Protein AF-A0A7S1Q9C1-F1 (afdb_monomer)

Mean predicted aligned error: 12.43 Å

Sequence (299 aa):
AVRAKWQAPAIVATIDQVARVSAVIEMPRFSNAAIVETYEAARRNLRNRQTLAVSRRLAFPAHVHDCSQPEQFLRETRSVFKTYCPWTWVREGRLLDSFGATERAVEHCGQQYYFSADEYVAFFMREPHALSGERGDVRPLPTVLPTVLPHNEALGVRAVDLEHAGCCPVTLYETRDNKGLKGVTEPKAVLGSPEHIVQYAGKKYALADADAVAKFLRQPWVFVDGAVLPLAHRMPFNKEDVKSQSTELYIKRMLYERTARAMLAVAEARPKFPGLSPLESALKYVALHLKAHNEENTE

Organism: Neobodo designis (NCBI:txid312471)

Radius of gyration: 30.29 Å; Cα contacts (8 Å, |Δi|>4): 378; chains: 1; bounding box: 75×52×85 Å

pLDDT: mean 81.79, std 14.36, range [31.47, 95.69]

Structure (mmCIF, N/CA/C/O backbone):
data_AF-A0A7S1Q9C1-F1
#
_entry.id   AF-A0A7S1Q9C1-F1
#
loop_
_atom_site.group_PDB
_atom_site.id
_atom_site.type_symbol
_atom_site.label_atom_id
_atom_site.label_alt_id
_atom_site.label_comp_id
_atom_site.label_asym_id
_atom_site.label_entity_id
_atom_site.label_seq_id
_atom_site.pdbx_PDB_ins_code
_atom_site.Cartn_x
_atom_site.Cartn_y
_atom_site.Cartn_z
_atom_site.occupancy
_atom_site.B_iso_or_equiv
_atom_site.auth_seq_id
_atom_site.auth_comp_id
_atom_site.auth_asym_id
_atom_site.auth_atom_id
_atom_site.pdbx_PDB_model_num
ATOM 1 N N . ALA A 1 1 ? 42.993 -23.525 38.048 1.00 35.66 1 ALA A N 1
ATOM 2 C CA . ALA A 1 1 ? 42.534 -22.661 36.939 1.00 35.66 1 ALA A CA 1
ATOM 3 C C . ALA A 1 1 ? 41.063 -22.996 36.694 1.00 35.66 1 ALA A C 1
ATOM 5 O O . ALA A 1 1 ? 40.778 -24.170 36.578 1.00 35.66 1 ALA A O 1
ATOM 6 N N . VAL A 1 2 ? 40.052 -22.131 36.729 1.00 35.72 2 VAL A N 1
ATOM 7 C CA . VAL A 1 2 ? 39.917 -20.675 36.840 1.00 35.72 2 VAL A CA 1
ATOM 8 C C . VAL A 1 2 ? 38.634 -20.457 37.662 1.00 35.72 2 VAL A C 1
ATOM 10 O O . VAL A 1 2 ? 37.557 -20.851 37.228 1.00 35.72 2 VAL A O 1
ATOM 13 N N . ARG A 1 3 ? 38.723 -19.875 38.867 1.00 31.47 3 ARG A N 1
ATOM 14 C CA . ARG A 1 3 ? 37.539 -19.347 39.568 1.00 31.47 3 ARG A CA 1
ATOM 15 C C . ARG A 1 3 ? 37.198 -18.023 38.889 1.00 31.47 3 ARG A C 1
ATOM 17 O O . ARG A 1 3 ? 37.865 -17.022 39.145 1.00 31.47 3 ARG A O 1
ATOM 24 N N . ALA A 1 4 ? 36.215 -18.035 37.993 1.00 39.84 4 ALA A N 1
ATOM 25 C CA . ALA A 1 4 ? 35.685 -16.821 37.391 1.00 39.84 4 ALA A CA 1
ATOM 26 C C . ALA A 1 4 ? 35.021 -15.986 38.497 1.00 39.84 4 ALA A C 1
ATOM 28 O O . ALA A 1 4 ? 33.942 -16.312 38.991 1.00 39.84 4 ALA A O 1
ATOM 29 N N . LYS A 1 5 ? 35.726 -14.941 38.940 1.00 40.03 5 LYS A N 1
ATOM 30 C CA . LYS A 1 5 ? 35.178 -13.879 39.783 1.00 40.03 5 LYS A CA 1
ATOM 31 C C . LYS A 1 5 ? 34.079 -13.190 38.982 1.00 40.03 5 LYS A C 1
ATOM 33 O O . LYS A 1 5 ? 34.370 -12.429 38.066 1.00 40.03 5 LYS A O 1
ATOM 38 N N . TRP A 1 6 ? 32.830 -13.458 39.337 1.00 40.41 6 TRP A N 1
ATOM 39 C CA . TRP A 1 6 ? 31.699 -12.661 38.890 1.00 40.41 6 TRP A CA 1
ATOM 40 C C . TRP A 1 6 ? 31.883 -11.236 39.423 1.00 40.41 6 TRP A C 1
ATOM 42 O O . TRP A 1 6 ? 31.756 -10.986 40.622 1.00 40.41 6 TRP A O 1
ATOM 52 N N . GLN A 1 7 ? 32.246 -10.306 38.538 1.00 45.69 7 GLN A N 1
ATOM 53 C CA . GLN A 1 7 ? 32.252 -8.870 38.809 1.00 45.69 7 GLN A CA 1
ATOM 54 C C . GLN A 1 7 ? 30.800 -8.374 38.889 1.00 45.69 7 GLN A C 1
ATOM 56 O O . GLN A 1 7 ? 30.283 -7.730 37.981 1.00 45.69 7 GLN A O 1
ATOM 61 N N . ALA A 1 8 ? 30.142 -8.672 40.009 1.00 48.94 8 ALA A N 1
ATOM 62 C CA . ALA A 1 8 ? 28.805 -8.183 40.328 1.00 48.94 8 ALA A CA 1
ATOM 63 C C . ALA A 1 8 ? 28.649 -6.640 40.295 1.00 48.94 8 ALA A C 1
ATOM 65 O O . ALA A 1 8 ? 27.587 -6.191 39.869 1.00 48.94 8 ALA A O 1
ATOM 66 N N . PRO A 1 9 ? 29.642 -5.793 40.657 1.00 48.94 9 PRO A N 1
ATOM 67 C CA . PRO A 1 9 ? 29.391 -4.349 40.686 1.00 48.94 9 PRO A CA 1
ATOM 68 C C . PRO A 1 9 ? 29.367 -3.692 39.296 1.00 48.94 9 PRO A C 1
ATOM 70 O O . PRO A 1 9 ? 28.794 -2.617 39.155 1.00 48.94 9 PRO A O 1
ATOM 73 N N . ALA A 1 10 ? 29.938 -4.324 38.262 1.00 50.84 10 ALA A N 1
ATOM 74 C CA . ALA A 1 10 ? 29.962 -3.754 36.912 1.00 50.84 10 ALA A CA 1
ATOM 75 C C . ALA A 1 10 ? 28.605 -3.896 36.203 1.00 50.84 10 ALA A C 1
ATOM 77 O O . ALA A 1 10 ? 28.125 -2.939 35.608 1.00 50.84 10 ALA A O 1
ATOM 78 N N . ILE A 1 11 ? 27.950 -5.056 36.336 1.00 49.81 11 ILE A N 1
ATOM 79 C CA . ILE A 1 11 ? 26.657 -5.337 35.690 1.00 49.81 11 ILE A CA 1
ATOM 80 C C . ILE A 1 11 ? 25.531 -4.507 36.323 1.00 49.81 11 ILE A C 1
ATOM 82 O O . ILE A 1 11 ? 24.680 -3.979 35.611 1.00 49.81 11 ILE A O 1
ATOM 86 N N . VAL A 1 12 ? 25.553 -4.323 37.649 1.00 52.25 12 VAL A N 1
ATOM 87 C CA . VAL A 1 12 ? 24.567 -3.479 38.347 1.00 52.25 12 VAL A CA 1
ATOM 88 C C . VAL A 1 12 ? 24.715 -2.009 37.936 1.00 52.25 12 VAL A C 1
ATOM 90 O O . VAL A 1 12 ? 23.710 -1.346 37.699 1.00 52.25 12 VAL A O 1
ATOM 93 N N . ALA A 1 13 ? 25.946 -1.519 37.752 1.00 52.38 13 ALA A N 1
ATOM 94 C CA . ALA A 1 13 ? 26.191 -0.152 37.289 1.00 52.38 13 ALA A CA 1
ATOM 95 C C . ALA A 1 13 ? 25.736 0.085 35.835 1.00 52.38 13 ALA A C 1
ATOM 97 O O . ALA A 1 13 ? 25.258 1.173 35.517 1.00 52.38 13 ALA A O 1
ATOM 98 N N . THR A 1 14 ? 25.835 -0.921 34.956 1.00 52.81 14 THR A N 1
ATOM 99 C CA . THR A 1 14 ? 25.347 -0.804 33.569 1.00 52.81 14 THR A CA 1
ATOM 100 C C . THR A 1 14 ? 23.818 -0.834 33.493 1.00 52.81 14 THR A C 1
ATOM 102 O O . THR A 1 14 ? 23.235 -0.102 32.699 1.00 52.81 14 THR A O 1
ATOM 105 N N . ILE A 1 15 ? 23.147 -1.619 34.346 1.00 51.38 15 ILE A N 1
ATOM 106 C CA . ILE A 1 15 ? 21.676 -1.642 34.418 1.00 51.38 15 ILE A CA 1
ATOM 107 C C . ILE A 1 15 ? 21.136 -0.299 34.931 1.00 51.38 15 ILE A C 1
ATOM 109 O O . ILE A 1 15 ? 20.169 0.219 34.374 1.00 51.38 15 ILE A O 1
ATOM 113 N N . ASP A 1 16 ? 21.793 0.314 35.919 1.00 47.19 16 ASP A N 1
ATOM 114 C CA . ASP A 1 16 ? 21.359 1.603 36.480 1.00 47.19 16 ASP A CA 1
ATOM 115 C C . ASP A 1 16 ? 21.567 2.782 35.498 1.00 47.19 16 ASP A C 1
ATOM 117 O O . ASP A 1 16 ? 20.843 3.777 35.552 1.00 47.19 16 ASP A O 1
ATOM 121 N N . GLN A 1 17 ? 22.500 2.651 34.540 1.00 51.31 17 GLN A N 1
ATOM 122 C CA . GLN A 1 17 ? 22.690 3.611 33.440 1.00 51.31 17 GLN A CA 1
ATOM 123 C C . GLN A 1 17 ? 21.642 3.493 32.323 1.00 51.31 17 GLN A C 1
ATOM 125 O O . GLN A 1 17 ? 21.344 4.493 31.674 1.00 51.31 17 GLN A O 1
ATOM 130 N N . VAL A 1 18 ? 21.071 2.306 32.096 1.00 48.09 18 VAL A N 1
ATOM 131 C CA . VAL A 1 18 ? 20.079 2.072 31.027 1.00 48.09 18 VAL A CA 1
ATOM 132 C C . VAL A 1 18 ? 18.636 2.226 31.537 1.00 48.09 18 VAL A C 1
ATOM 134 O O . VAL A 1 18 ? 17.735 2.521 30.756 1.00 48.09 18 VAL A O 1
ATOM 137 N N . ALA A 1 19 ? 18.398 2.090 32.847 1.00 43.84 19 ALA A N 1
ATOM 138 C CA . ALA A 1 19 ? 17.054 2.077 33.434 1.00 43.84 19 ALA A CA 1
ATOM 139 C C . ALA A 1 19 ? 16.563 3.420 34.009 1.00 43.84 19 ALA A C 1
ATOM 141 O O . ALA A 1 19 ? 15.450 3.488 34.532 1.00 43.84 19 ALA A O 1
ATOM 142 N N . ARG A 1 20 ? 17.333 4.511 33.905 1.00 39.97 20 ARG A N 1
ATOM 143 C CA . ARG A 1 20 ? 16.841 5.853 34.258 1.00 39.97 20 ARG A CA 1
ATOM 144 C C . ARG A 1 20 ? 16.336 6.586 33.025 1.00 39.97 20 ARG A C 1
ATOM 146 O O . ARG A 1 20 ? 16.961 7.521 32.537 1.00 39.97 20 ARG A O 1
ATOM 153 N N . VAL A 1 21 ? 15.135 6.225 32.581 1.00 40.19 21 VAL A N 1
ATOM 154 C CA . VAL A 1 21 ? 14.283 7.197 31.888 1.00 40.19 21 VAL A CA 1
ATOM 155 C C . VAL A 1 21 ? 13.768 8.147 32.965 1.00 40.19 21 VAL A C 1
ATOM 157 O O . VAL A 1 21 ? 12.685 7.971 33.517 1.00 40.19 21 VAL A O 1
ATOM 160 N N . SER A 1 22 ? 14.574 9.145 33.323 1.00 44.28 22 SER A N 1
ATOM 161 C CA . SER A 1 22 ? 14.071 10.312 34.034 1.00 44.28 22 SER A CA 1
ATOM 162 C C . SER A 1 22 ? 13.256 11.123 33.034 1.00 44.28 22 SER A C 1
ATOM 164 O O . SER A 1 22 ? 13.739 12.101 32.465 1.00 44.28 22 SER A O 1
ATOM 166 N N . ALA A 1 23 ? 12.028 10.680 32.769 1.00 38.44 23 ALA A N 1
ATOM 167 C CA . ALA A 1 23 ? 11.030 11.566 32.214 1.00 38.44 23 ALA A CA 1
ATOM 168 C C . ALA A 1 23 ? 10.809 12.638 33.279 1.00 38.44 23 ALA A C 1
ATOM 170 O O . ALA A 1 23 ? 10.179 12.395 34.310 1.00 38.44 23 ALA A O 1
ATOM 171 N N . VAL A 1 24 ? 11.401 13.812 33.068 1.00 42.88 24 VAL A N 1
ATOM 172 C CA . VAL A 1 24 ? 10.941 15.014 33.744 1.00 42.88 24 VAL A CA 1
ATOM 173 C C . VAL A 1 24 ? 9.502 15.170 33.278 1.00 42.88 24 VAL A C 1
ATOM 175 O O . VAL A 1 24 ? 9.245 15.588 32.153 1.00 42.88 24 VAL A O 1
ATOM 178 N N . ILE A 1 25 ? 8.559 14.740 34.114 1.00 44.47 25 ILE A N 1
ATOM 179 C CA . ILE A 1 25 ? 7.177 15.170 33.981 1.00 44.47 25 ILE A CA 1
ATOM 180 C C . ILE A 1 25 ? 7.253 16.655 34.305 1.00 44.47 25 ILE A C 1
ATOM 182 O O . ILE A 1 25 ? 7.233 17.044 35.473 1.00 44.47 25 ILE A O 1
ATOM 186 N N . GLU A 1 26 ? 7.455 17.482 33.280 1.00 45.50 26 GLU A N 1
ATOM 187 C CA . GLU A 1 26 ? 7.197 18.904 33.402 1.00 45.50 26 GLU A CA 1
ATOM 188 C C . GLU A 1 26 ? 5.735 19.000 33.805 1.00 45.50 26 GLU A C 1
ATOM 190 O O . GLU A 1 26 ? 4.832 18.787 32.995 1.00 45.50 26 GLU A O 1
ATOM 195 N N . MET A 1 27 ? 5.494 19.220 35.100 1.00 51.31 27 MET A N 1
ATOM 196 C CA . MET A 1 27 ? 4.154 19.531 35.547 1.00 51.31 27 MET A CA 1
ATOM 197 C C . MET A 1 27 ? 3.749 20.766 34.750 1.00 51.31 27 MET A C 1
ATOM 199 O O . MET A 1 27 ? 4.463 21.777 34.829 1.00 51.31 27 MET A O 1
ATOM 203 N N . PRO A 1 28 ? 2.671 20.697 33.947 1.00 57.25 28 PRO A N 1
ATOM 204 C CA . PRO A 1 28 ? 2.213 21.861 33.219 1.00 57.25 28 PRO A CA 1
ATOM 205 C C . PRO A 1 28 ? 2.063 22.968 34.250 1.00 57.25 28 PRO A C 1
ATOM 207 O O . PRO A 1 28 ? 1.482 22.751 35.317 1.00 57.25 28 PRO A O 1
ATOM 210 N N . ARG A 1 29 ? 2.673 24.129 33.986 1.00 58.41 29 ARG A N 1
ATOM 211 C CA . ARG A 1 29 ? 2.551 25.284 34.877 1.00 58.41 29 ARG A CA 1
ATOM 212 C C . ARG A 1 29 ? 1.062 25.457 35.145 1.00 58.41 29 ARG A C 1
ATOM 214 O O . ARG A 1 29 ? 0.313 25.675 34.193 1.00 58.41 29 ARG A O 1
ATOM 221 N N . PHE A 1 30 ? 0.647 25.287 36.401 1.00 63.03 30 PHE A N 1
ATOM 222 C CA . PHE A 1 30 ? -0.743 25.410 36.831 1.00 63.03 30 PHE A CA 1
ATOM 223 C C . PHE A 1 30 ? -1.199 26.848 36.578 1.00 63.03 30 PHE A C 1
ATOM 225 O O . PHE A 1 30 ? -1.110 27.718 37.439 1.00 63.03 30 PHE A O 1
ATOM 232 N N . SER A 1 31 ? -1.608 27.124 35.345 1.00 81.81 31 SER A N 1
ATOM 233 C CA . SER A 1 31 ? -2.240 28.369 34.961 1.00 81.81 31 SER A CA 1
ATOM 234 C C . SER A 1 31 ? -3.725 28.241 35.267 1.00 81.81 31 SER A C 1
ATOM 236 O O . SER A 1 31 ? -4.308 27.161 35.144 1.00 81.81 31 SER A O 1
ATOM 238 N N . ASN A 1 32 ? -4.366 29.350 35.629 1.00 82.06 32 ASN A N 1
ATOM 239 C CA . ASN A 1 32 ? -5.816 29.361 35.819 1.00 82.06 32 ASN A CA 1
ATOM 240 C C . ASN A 1 32 ? -6.553 28.856 34.563 1.00 82.06 32 ASN A C 1
ATOM 242 O O . ASN A 1 32 ? -7.577 28.196 34.687 1.00 82.06 32 ASN A O 1
ATOM 246 N N . ALA A 1 33 ? -5.996 29.087 33.367 1.00 83.94 33 ALA A N 1
ATOM 247 C CA . ALA A 1 33 ? -6.532 28.565 32.111 1.00 83.94 33 ALA A CA 1
ATOM 248 C C . ALA A 1 33 ? -6.504 27.026 32.046 1.00 83.94 33 ALA A C 1
ATOM 250 O O . ALA A 1 33 ? -7.523 26.420 31.729 1.00 83.94 33 ALA A O 1
ATOM 251 N N . ALA A 1 34 ? -5.392 26.386 32.427 1.00 83.06 34 ALA A N 1
ATOM 252 C CA . ALA A 1 34 ? -5.283 24.924 32.451 1.00 83.06 34 ALA A CA 1
ATOM 253 C C . ALA A 1 34 ? -6.237 24.285 33.482 1.00 83.06 34 ALA A C 1
ATOM 255 O O . ALA A 1 34 ? -6.795 23.211 33.258 1.00 83.06 34 ALA A O 1
ATOM 256 N N . ILE A 1 35 ? -6.472 24.955 34.614 1.00 84.69 35 ILE A N 1
ATOM 257 C CA . ILE A 1 35 ? -7.429 24.491 35.632 1.00 84.69 35 ILE A CA 1
ATOM 258 C C . ILE A 1 35 ? -8.870 24.568 35.105 1.00 84.69 35 ILE A C 1
ATOM 260 O O . ILE A 1 35 ? -9.653 23.639 35.299 1.00 84.69 35 ILE A O 1
ATOM 264 N N . VAL A 1 36 ? -9.226 25.649 34.409 1.00 87.00 36 VAL A N 1
ATOM 265 C CA . VAL A 1 36 ? -10.551 25.783 33.784 1.00 87.00 36 VAL A CA 1
ATOM 266 C C . VAL A 1 36 ? -10.747 24.724 32.698 1.00 87.00 36 VAL A C 1
ATOM 268 O O . VAL A 1 36 ? -11.766 24.039 32.697 1.00 87.00 36 VAL A O 1
ATOM 271 N N . GLU A 1 37 ? -9.754 24.518 31.833 1.00 87.62 37 GLU A N 1
ATOM 272 C CA . GLU A 1 37 ? -9.815 23.518 30.764 1.00 87.62 37 GLU A CA 1
ATOM 273 C C . GLU A 1 37 ? -9.980 22.092 31.311 1.00 87.62 37 GLU A C 1
ATOM 275 O O . GLU A 1 37 ? -10.836 21.334 30.848 1.00 87.62 37 GLU A O 1
ATOM 280 N N . THR A 1 38 ? -9.219 21.732 32.349 1.00 85.44 38 THR A N 1
ATOM 281 C CA . THR A 1 38 ? -9.340 20.417 33.002 1.00 85.44 38 THR A CA 1
ATOM 282 C C . THR A 1 38 ? -10.698 20.230 33.677 1.00 85.44 38 THR A C 1
ATOM 284 O O . THR A 1 38 ? -11.294 19.155 33.566 1.00 85.44 38 THR A O 1
ATOM 287 N N . TYR A 1 39 ? -11.240 21.270 34.319 1.00 88.50 39 TYR A N 1
ATOM 288 C CA . TYR A 1 39 ? -12.587 21.235 34.889 1.00 88.50 39 TYR A CA 1
ATOM 289 C C . TYR A 1 39 ? -13.662 21.044 33.809 1.00 88.50 39 TYR A C 1
ATOM 291 O O . TYR A 1 39 ? -14.564 20.215 33.961 1.00 88.50 39 TYR A O 1
ATOM 299 N N . GLU A 1 40 ? -13.566 21.767 32.693 1.00 89.44 40 GLU A N 1
ATOM 300 C CA . GLU A 1 40 ? -14.496 21.631 31.573 1.00 89.44 40 GLU A CA 1
ATOM 301 C C . GLU A 1 40 ? -14.403 20.257 30.904 1.00 89.44 40 GLU A C 1
ATOM 303 O O . GLU A 1 40 ? -15.434 19.663 30.576 1.00 89.44 40 GLU A O 1
ATOM 308 N N . ALA A 1 41 ? -13.196 19.714 30.740 1.00 85.69 41 ALA A N 1
ATOM 309 C CA . ALA A 1 41 ? -12.983 18.357 30.247 1.00 85.69 41 ALA A CA 1
ATOM 310 C C . ALA A 1 41 ? -13.614 17.311 31.183 1.00 85.69 41 ALA A C 1
ATOM 312 O O . ALA A 1 41 ? -14.360 16.444 30.726 1.00 85.69 41 ALA A O 1
ATOM 313 N N . ALA A 1 42 ? -13.414 17.431 32.500 1.00 86.94 42 ALA A N 1
ATOM 314 C CA . ALA A 1 42 ? -14.026 16.538 33.485 1.00 86.94 42 ALA A CA 1
ATOM 315 C C . ALA A 1 42 ? -15.563 16.630 33.477 1.00 86.94 42 ALA A C 1
ATOM 317 O O . ALA A 1 42 ? -16.262 15.615 33.535 1.00 86.94 42 ALA A O 1
ATOM 318 N N . ARG A 1 43 ? -16.110 17.845 33.349 1.00 89.00 43 ARG A N 1
ATOM 319 C CA . ARG A 1 43 ? -17.559 18.068 33.260 1.00 89.00 43 ARG A CA 1
ATOM 320 C C . ARG A 1 43 ? -18.152 17.478 31.979 1.00 89.00 43 ARG A C 1
ATOM 322 O O . ARG A 1 43 ? -19.235 16.892 32.038 1.00 89.00 43 ARG A O 1
ATOM 329 N N . ARG A 1 44 ? -17.462 17.610 30.839 1.00 87.19 44 ARG A N 1
ATOM 330 C CA . ARG A 1 44 ? -17.839 16.965 29.569 1.00 87.19 44 ARG A CA 1
ATOM 331 C C . ARG A 1 44 ? -17.820 15.444 29.697 1.00 87.19 44 ARG A C 1
ATOM 333 O O . ARG A 1 44 ? -18.827 14.809 29.401 1.00 87.19 44 ARG A O 1
ATOM 340 N N . ASN A 1 45 ? -16.749 14.880 30.253 1.00 87.50 45 ASN A N 1
ATOM 341 C CA . ASN A 1 45 ? -16.625 13.443 30.497 1.00 87.50 45 ASN A CA 1
ATOM 342 C C . ASN A 1 45 ? -17.779 12.890 31.343 1.00 87.50 45 ASN A C 1
ATOM 344 O O . ASN A 1 45 ? -18.393 11.888 30.978 1.00 87.50 45 ASN A O 1
ATOM 348 N N . LEU A 1 46 ? -18.126 13.564 32.445 1.00 88.19 46 LEU A N 1
ATOM 349 C CA . LEU A 1 46 ? -19.222 13.129 33.310 1.00 88.19 46 LEU A CA 1
ATOM 350 C C . LEU A 1 46 ? -20.568 13.126 32.571 1.00 88.19 46 LEU A C 1
ATOM 352 O O . LEU A 1 46 ? -21.325 12.160 32.676 1.00 88.19 46 LEU A O 1
ATOM 356 N N . ARG A 1 47 ? -20.856 14.181 31.799 1.00 88.50 47 ARG A N 1
ATOM 357 C CA . ARG A 1 47 ? -22.080 14.279 30.988 1.00 88.50 47 ARG A CA 1
ATOM 358 C C . ARG A 1 47 ? -22.141 13.203 29.908 1.00 88.50 47 ARG A C 1
ATOM 360 O O . ARG A 1 47 ? -23.184 12.567 29.752 1.00 88.50 47 ARG A O 1
ATOM 367 N N . ASN A 1 48 ? -21.038 12.957 29.205 1.00 88.00 48 ASN A N 1
ATOM 368 C CA . ASN A 1 48 ? -20.979 11.930 28.166 1.00 88.00 48 ASN A CA 1
ATOM 369 C C . ASN A 1 48 ? -21.181 10.537 28.772 1.00 88.00 48 ASN A C 1
ATOM 371 O O . ASN A 1 48 ? -21.990 9.763 28.268 1.00 88.00 48 ASN A O 1
ATOM 375 N N . ARG A 1 49 ? -20.575 10.251 29.932 1.00 87.38 49 ARG A N 1
ATOM 376 C CA . ARG A 1 49 ? -20.793 8.993 30.667 1.00 87.38 49 ARG A CA 1
ATOM 377 C C . ARG A 1 49 ? -22.240 8.806 31.115 1.00 87.38 49 ARG A C 1
ATOM 379 O O . ARG A 1 49 ? -22.763 7.699 31.012 1.00 87.38 49 ARG A O 1
ATOM 386 N N . GLN A 1 50 ? -22.890 9.861 31.609 1.00 88.56 50 GLN A N 1
ATOM 387 C CA . GLN A 1 50 ? -24.313 9.818 31.968 1.00 88.56 50 GLN A CA 1
ATOM 388 C C . GLN A 1 50 ? -25.184 9.542 30.738 1.00 88.56 50 GLN A C 1
ATOM 390 O O . GLN A 1 50 ? -26.050 8.671 30.780 1.00 88.56 50 GLN A O 1
ATOM 395 N N . THR A 1 51 ? -24.906 10.231 29.631 1.00 87.69 51 THR A N 1
ATOM 396 C CA . THR A 1 51 ? -25.621 10.060 28.359 1.00 87.69 51 THR A CA 1
ATOM 397 C C . THR A 1 51 ? -25.457 8.642 27.821 1.00 87.69 51 THR A C 1
ATOM 399 O O . THR A 1 51 ? -26.447 7.998 27.477 1.00 87.69 51 THR A O 1
ATOM 402 N N . LEU A 1 52 ? -24.234 8.110 27.828 1.00 87.75 52 LEU A N 1
ATOM 403 C CA . LEU A 1 52 ? -23.931 6.739 27.423 1.00 87.75 52 LEU A CA 1
ATOM 404 C C . LEU A 1 52 ? -24.650 5.717 28.315 1.00 87.75 52 LEU A C 1
ATOM 406 O O . LEU A 1 52 ? -25.243 4.768 27.811 1.00 87.75 52 LEU A O 1
ATOM 410 N N . ALA A 1 53 ? -24.666 5.923 29.636 1.00 87.88 53 ALA A N 1
ATOM 411 C CA . ALA A 1 53 ? -25.357 5.034 30.571 1.00 87.88 53 ALA A CA 1
ATOM 412 C C . ALA A 1 53 ? -26.879 4.997 30.349 1.00 87.88 53 ALA A C 1
ATOM 414 O O . ALA A 1 53 ? -27.481 3.926 30.432 1.00 87.88 53 ALA A O 1
ATOM 415 N N . VAL A 1 54 ? -27.502 6.143 30.056 1.00 89.50 54 VAL A N 1
ATOM 416 C CA . VAL A 1 54 ? -28.930 6.212 29.708 1.00 89.50 54 VAL A CA 1
ATOM 417 C C . VAL A 1 54 ? -29.184 5.554 28.352 1.00 89.50 54 VAL A C 1
ATOM 419 O O . VAL A 1 54 ? -30.084 4.726 28.236 1.00 89.50 54 VAL A O 1
ATOM 422 N N . SER A 1 55 ? -28.355 5.854 27.353 1.00 88.44 55 SER A N 1
ATOM 423 C CA . SER A 1 55 ? -28.504 5.327 25.991 1.00 88.44 55 SER A CA 1
ATOM 424 C C . SER A 1 55 ? -28.367 3.805 25.950 1.00 88.44 55 SER A C 1
ATOM 426 O O . SER A 1 55 ? -29.187 3.142 25.326 1.00 88.44 55 SER A O 1
ATOM 428 N N . ARG A 1 56 ? -27.438 3.231 26.729 1.00 87.81 56 ARG A N 1
ATOM 429 C CA . ARG A 1 56 ? -27.320 1.776 26.937 1.00 87.81 56 ARG A CA 1
ATOM 430 C C . ARG A 1 56 ? -28.608 1.136 27.443 1.00 87.81 56 ARG A C 1
ATOM 432 O O . ARG A 1 56 ? -28.980 0.070 26.970 1.00 87.81 56 ARG A O 1
ATOM 439 N N . ARG A 1 57 ? -29.284 1.768 28.410 1.00 87.56 57 ARG A N 1
ATOM 440 C CA . ARG A 1 57 ? -30.542 1.247 28.979 1.00 87.56 57 ARG A CA 1
ATOM 441 C C . ARG A 1 57 ? -31.693 1.298 27.982 1.00 87.56 57 ARG A C 1
ATOM 443 O O . ARG A 1 57 ? -32.570 0.448 28.038 1.00 87.56 57 ARG A O 1
ATOM 450 N N . LEU A 1 58 ? -31.688 2.301 27.110 1.00 87.81 58 LEU A N 1
ATOM 451 C CA . LEU A 1 58 ? -32.725 2.521 26.105 1.00 87.81 58 LEU A CA 1
ATOM 452 C C . LEU A 1 58 ? -32.403 1.879 24.748 1.00 87.81 58 LEU A C 1
ATOM 454 O O . LEU A 1 58 ? -33.199 2.018 23.829 1.00 87.81 58 LEU A O 1
ATOM 458 N N . ALA A 1 59 ? -31.254 1.205 24.621 1.00 85.31 59 ALA A N 1
ATOM 459 C CA . ALA A 1 59 ? -30.733 0.682 23.358 1.00 85.31 59 ALA A CA 1
ATOM 460 C C . ALA A 1 59 ? -30.610 1.748 22.247 1.00 85.31 59 ALA A C 1
ATOM 462 O O . ALA A 1 59 ? -30.743 1.442 21.069 1.00 85.31 59 ALA A O 1
ATOM 463 N N . PHE A 1 60 ? -30.328 3.005 22.609 1.00 88.25 60 PHE A N 1
ATOM 464 C CA . PHE A 1 60 ? -30.051 4.063 21.636 1.00 88.25 60 PHE A CA 1
ATOM 465 C C . PHE A 1 60 ? -28.553 4.172 21.336 1.00 88.25 60 PHE A C 1
ATOM 467 O O . PHE A 1 60 ? -27.732 3.959 22.235 1.00 88.25 60 PHE A O 1
ATOM 474 N N . PRO A 1 61 ? -28.178 4.524 20.092 1.00 90.06 61 PRO A N 1
ATOM 475 C CA . PRO A 1 61 ? -26.789 4.751 19.741 1.00 90.06 61 PRO A CA 1
ATOM 476 C C . PRO A 1 61 ? -26.278 6.017 20.437 1.00 90.06 61 PRO A C 1
ATOM 478 O O . PRO A 1 61 ? -26.959 7.045 20.468 1.00 90.06 61 PRO A O 1
ATOM 481 N N . ALA A 1 62 ? -25.078 5.949 21.007 1.00 89.75 62 ALA A N 1
ATOM 482 C CA . ALA A 1 62 ? -24.461 7.077 21.694 1.00 89.75 62 ALA A CA 1
ATOM 483 C C . ALA A 1 62 ? -22.959 7.153 21.447 1.00 89.75 62 ALA A C 1
ATOM 485 O O . ALA A 1 62 ? -22.274 6.142 21.307 1.00 89.75 62 ALA A O 1
ATOM 486 N N . HIS A 1 63 ? -22.438 8.376 21.429 1.00 88.12 63 HIS A N 1
ATOM 487 C CA . HIS A 1 63 ? -21.011 8.611 21.283 1.00 88.12 63 HIS A CA 1
ATOM 488 C C . HIS A 1 63 ? -20.217 8.070 22.476 1.00 88.12 63 HIS A C 1
ATOM 490 O O . HIS A 1 63 ? -20.631 8.192 23.629 1.00 88.12 63 HIS A O 1
ATOM 496 N N . VAL A 1 64 ? -19.040 7.521 22.176 1.00 85.06 64 VAL A N 1
ATOM 497 C CA . VAL A 1 64 ? -18.106 6.968 23.171 1.00 85.06 64 VAL A CA 1
ATOM 498 C C . VAL A 1 64 ? -16.939 7.924 23.449 1.00 85.06 64 VAL A C 1
ATOM 500 O O . VAL A 1 64 ? -16.213 7.749 24.428 1.00 85.06 64 VAL A O 1
ATOM 503 N N . HIS A 1 65 ? -16.757 8.967 22.632 1.00 79.88 65 HIS A N 1
ATOM 504 C CA . HIS A 1 65 ? -15.681 9.935 22.833 1.00 79.88 65 HIS A CA 1
ATOM 505 C C . HIS A 1 65 ? -15.801 10.654 24.182 1.00 79.88 65 HIS A C 1
ATOM 507 O O . HIS A 1 65 ? -16.890 10.852 24.735 1.00 79.88 65 HIS A O 1
ATOM 513 N N . ASP A 1 66 ? -14.646 11.010 24.737 1.00 76.62 66 ASP A N 1
ATOM 514 C CA . ASP A 1 66 ? -14.509 11.610 26.062 1.00 76.62 66 ASP A CA 1
ATOM 515 C C . ASP A 1 66 ? -15.177 10.812 27.191 1.00 76.62 66 ASP A C 1
ATOM 517 O O . ASP A 1 66 ? -15.418 11.353 28.266 1.00 76.62 66 ASP A O 1
ATOM 521 N N . CYS A 1 67 ? -15.445 9.516 27.003 1.00 78.00 67 CYS A N 1
ATOM 522 C CA . CYS A 1 67 ? -15.807 8.603 28.079 1.00 78.00 67 CYS A CA 1
ATOM 523 C C . CYS A 1 67 ? -14.551 7.839 28.495 1.00 78.00 67 CYS A C 1
ATOM 525 O O . CYS A 1 67 ? -14.019 7.023 27.750 1.00 78.00 67 CYS A O 1
ATOM 527 N N . SER A 1 68 ? -14.062 8.096 29.703 1.00 73.56 68 SER A N 1
ATOM 528 C CA . SER A 1 68 ? -12.908 7.392 30.265 1.00 73.56 68 SER A CA 1
ATOM 529 C C . SER A 1 68 ? -13.295 5.941 30.559 1.00 73.56 68 SER A C 1
ATOM 531 O O . SER A 1 68 ? -13.835 5.629 31.623 1.00 73.56 68 SER A O 1
ATOM 533 N N . GLN A 1 69 ? -13.071 5.062 29.582 1.00 75.62 69 GLN A N 1
ATOM 534 C CA . GLN A 1 69 ? -13.323 3.628 29.677 1.00 75.62 69 GLN A CA 1
ATOM 535 C C . GLN A 1 69 ? -12.002 2.854 29.729 1.00 75.62 69 GLN A C 1
ATOM 537 O O . GLN A 1 69 ? -11.054 3.220 29.033 1.00 75.62 69 GLN A O 1
ATOM 542 N N . PRO A 1 70 ? -11.920 1.782 30.535 1.00 80.38 70 PRO A N 1
ATOM 543 C CA . PRO A 1 70 ? -10.732 0.945 30.565 1.00 80.38 70 PRO A CA 1
ATOM 544 C C . PRO A 1 70 ? -10.543 0.242 29.217 1.00 80.38 70 PRO A C 1
ATOM 546 O O . PRO A 1 70 ? -11.501 -0.240 28.613 1.00 80.38 70 PRO A O 1
ATOM 549 N N . GLU A 1 71 ? -9.295 0.142 28.765 1.00 77.88 71 GLU A N 1
ATOM 550 C CA . GLU A 1 71 ? -8.963 -0.418 27.450 1.00 77.88 71 GLU A CA 1
ATOM 551 C C . GLU A 1 71 ? -9.441 -1.868 27.284 1.00 77.88 71 GLU A C 1
ATOM 553 O O . GLU A 1 71 ? -9.878 -2.261 26.206 1.00 77.88 71 GLU A O 1
ATOM 558 N N . GLN A 1 72 ? -9.429 -2.655 28.364 1.00 83.06 72 GLN A N 1
ATOM 559 C CA . GLN A 1 72 ? -9.961 -4.018 28.362 1.00 83.06 72 GLN A CA 1
ATOM 560 C C . GLN A 1 72 ? -11.445 -4.050 27.970 1.00 83.06 72 GLN A C 1
ATOM 562 O O . GLN A 1 72 ? -11.831 -4.820 27.094 1.00 83.06 72 GLN A O 1
ATOM 567 N N . PHE A 1 73 ? -12.257 -3.154 28.538 1.00 82.75 73 PHE A N 1
ATOM 568 C CA . PHE A 1 73 ? -13.674 -3.047 28.192 1.00 82.75 73 PHE A CA 1
ATOM 569 C C . PHE A 1 73 ? -13.855 -2.664 26.720 1.00 82.75 73 PHE A C 1
ATOM 571 O O . PHE A 1 73 ? -14.680 -3.253 26.029 1.00 82.75 73 PHE A O 1
ATOM 578 N N . LEU A 1 74 ? -13.044 -1.727 26.214 1.00 80.56 74 LEU A N 1
ATOM 579 C CA . LEU A 1 74 ? -13.060 -1.331 24.799 1.00 80.56 74 LEU A CA 1
ATOM 580 C C . LEU A 1 74 ? -12.670 -2.479 23.856 1.00 80.56 74 LEU A C 1
ATOM 582 O O . LEU A 1 74 ? -13.062 -2.483 22.695 1.00 80.56 74 LEU A O 1
ATOM 586 N N . ARG A 1 75 ? -11.868 -3.446 24.317 1.00 80.88 75 ARG A N 1
ATOM 587 C CA . ARG A 1 75 ? -11.489 -4.634 23.536 1.00 80.88 75 ARG A CA 1
ATOM 588 C C . ARG A 1 75 ? -12.584 -5.698 23.543 1.00 80.88 75 ARG A C 1
ATOM 590 O O . ARG A 1 75 ? -12.830 -6.300 22.503 1.00 80.88 75 ARG A O 1
ATOM 597 N N . GLU A 1 76 ? -13.228 -5.910 24.686 1.00 84.81 76 GLU A N 1
ATOM 598 C CA . GLU A 1 76 ? -14.282 -6.91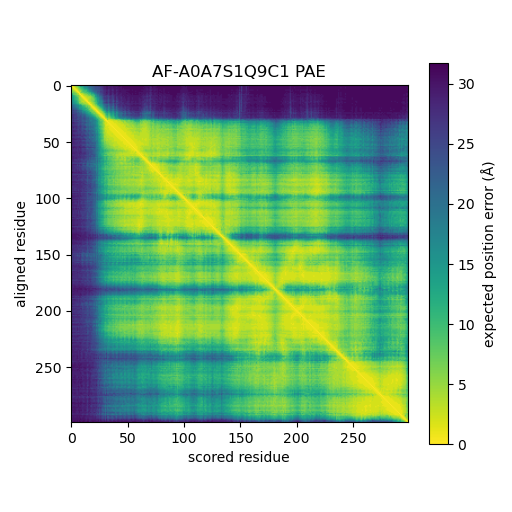8 24.870 1.00 84.81 76 GLU A CA 1
ATOM 599 C C . GLU A 1 76 ? -15.611 -6.506 24.224 1.00 84.81 76 GLU A C 1
ATOM 601 O O . GLU A 1 76 ? -16.333 -7.351 23.705 1.00 84.81 76 GLU A O 1
ATOM 606 N N . THR A 1 77 ? -15.915 -5.207 24.202 1.00 85.44 77 THR A N 1
ATOM 607 C CA . THR A 1 77 ? -17.163 -4.665 23.636 1.00 85.44 77 THR A CA 1
ATOM 608 C C . THR A 1 77 ? -17.070 -4.303 22.156 1.00 85.44 77 THR A C 1
ATOM 610 O O . THR A 1 77 ? -17.962 -3.648 21.620 1.00 85.44 77 THR A O 1
ATOM 613 N N . ARG A 1 78 ? -16.011 -4.718 21.452 1.00 86.69 78 ARG A N 1
ATOM 614 C CA . ARG A 1 78 ? -15.898 -4.462 20.010 1.00 86.69 78 ARG A CA 1
ATOM 615 C C . ARG A 1 78 ? -17.025 -5.155 19.257 1.00 86.69 78 ARG A C 1
ATOM 617 O O . ARG A 1 78 ? -17.318 -6.325 19.494 1.00 86.69 78 ARG A O 1
ATOM 624 N N . SER A 1 79 ? -17.619 -4.436 18.311 1.00 87.00 79 SER A N 1
ATOM 625 C CA . SER A 1 79 ? -18.575 -5.017 17.370 1.00 87.00 79 SER A CA 1
ATOM 626 C C . SER A 1 79 ? -17.932 -6.105 16.500 1.00 87.00 79 SER A C 1
ATOM 628 O O . SER A 1 79 ? -16.711 -6.299 16.479 1.00 87.00 79 SER A O 1
ATOM 630 N N . VAL A 1 80 ? -18.764 -6.770 15.694 1.00 87.19 80 VAL A N 1
ATOM 631 C CA . VAL A 1 80 ? -18.345 -7.761 14.684 1.00 87.19 80 VAL A CA 1
ATOM 632 C C . VAL A 1 80 ? -17.263 -7.207 13.737 1.00 87.19 80 VAL A C 1
ATOM 634 O O . VAL A 1 80 ? -16.446 -7.966 13.215 1.00 87.19 80 VAL A O 1
ATOM 637 N N . PHE A 1 81 ? -17.201 -5.882 13.563 1.00 86.88 81 PHE A N 1
ATOM 638 C CA . PHE A 1 81 ? -16.232 -5.195 12.707 1.00 86.88 81 PHE A CA 1
ATOM 639 C C . PHE A 1 81 ? -14.889 -4.877 13.383 1.00 86.88 81 PHE A C 1
ATOM 641 O O . PHE A 1 81 ? -13.993 -4.324 12.744 1.00 86.88 81 PHE A O 1
ATOM 648 N N . LYS A 1 82 ? -14.703 -5.256 14.654 1.00 87.50 82 LYS A N 1
ATOM 649 C CA . LYS A 1 82 ? -13.480 -5.011 15.435 1.00 87.50 82 LYS A CA 1
ATOM 650 C C . LYS A 1 82 ? -13.114 -3.519 15.470 1.00 87.50 82 LYS A C 1
ATOM 652 O O . LYS A 1 82 ? -13.742 -2.765 16.203 1.00 87.50 82 LYS A O 1
ATOM 657 N N . THR A 1 83 ? -12.088 -3.106 14.724 1.00 87.94 83 THR A N 1
ATOM 658 C CA . THR A 1 83 ? -11.607 -1.715 14.620 1.00 87.94 83 THR A CA 1
ATOM 659 C C . THR A 1 83 ? -11.853 -1.100 13.238 1.00 87.94 83 THR A C 1
ATOM 661 O O . THR A 1 83 ? -11.572 0.078 13.021 1.00 87.94 83 THR A O 1
ATOM 664 N N . TYR A 1 84 ? -12.392 -1.879 12.297 1.00 90.56 84 TYR A N 1
ATOM 665 C CA . TYR A 1 84 ? -12.630 -1.435 10.930 1.00 90.56 84 TYR A CA 1
ATOM 666 C C . TYR A 1 84 ? -13.938 -0.664 10.814 1.00 90.56 84 TYR A C 1
ATOM 668 O O . TYR A 1 84 ? -14.922 -0.992 11.474 1.00 90.56 84 TYR A O 1
ATOM 676 N N . CYS A 1 85 ? -13.957 0.311 9.903 1.00 90.50 85 CYS A N 1
ATOM 677 C CA . CYS A 1 85 ? -15.161 1.059 9.568 1.00 90.50 85 CYS A CA 1
ATOM 678 C C . CYS A 1 85 ? -16.233 0.136 8.955 1.00 90.50 85 CYS A C 1
ATOM 680 O O . CYS A 1 85 ? -16.035 -0.365 7.839 1.00 90.50 85 CYS A O 1
ATOM 682 N N . PRO A 1 86 ? -17.393 -0.053 9.616 1.00 89.50 86 PRO A N 1
ATOM 683 C CA . PRO A 1 86 ? -18.463 -0.906 9.108 1.00 89.50 86 PRO A CA 1
ATOM 684 C C . PRO A 1 86 ? -19.017 -0.425 7.765 1.00 89.50 86 PRO A C 1
ATOM 686 O O . PRO A 1 86 ? -19.272 -1.218 6.864 1.00 89.50 86 PRO A O 1
ATOM 689 N N . TRP A 1 87 ? -19.185 0.891 7.610 1.00 87.88 87 TRP A N 1
ATOM 690 C CA . TRP A 1 87 ? -19.857 1.483 6.451 1.00 87.88 87 TRP A CA 1
ATOM 691 C C . TRP A 1 87 ? -19.048 1.307 5.164 1.00 87.88 87 TRP A C 1
ATOM 693 O O . TRP A 1 87 ? -19.574 0.858 4.145 1.00 87.88 87 TRP A O 1
ATOM 703 N N . THR A 1 88 ? -17.743 1.584 5.233 1.00 89.19 88 THR A N 1
ATOM 704 C CA . THR A 1 88 ? -16.808 1.377 4.121 1.00 89.19 88 THR A CA 1
ATOM 705 C C . THR A 1 88 ? -16.735 -0.104 3.735 1.00 89.19 88 THR A C 1
ATOM 707 O O . THR A 1 88 ? -16.671 -0.446 2.552 1.00 89.19 88 THR A O 1
ATOM 710 N N . TRP A 1 89 ? -16.811 -1.007 4.717 1.00 90.50 89 TRP A N 1
ATOM 711 C CA . TRP A 1 89 ? -16.808 -2.443 4.462 1.00 90.50 89 TRP A CA 1
ATOM 712 C C . TRP A 1 89 ? -18.098 -2.947 3.801 1.00 90.50 89 TRP A C 1
ATOM 714 O O . TRP A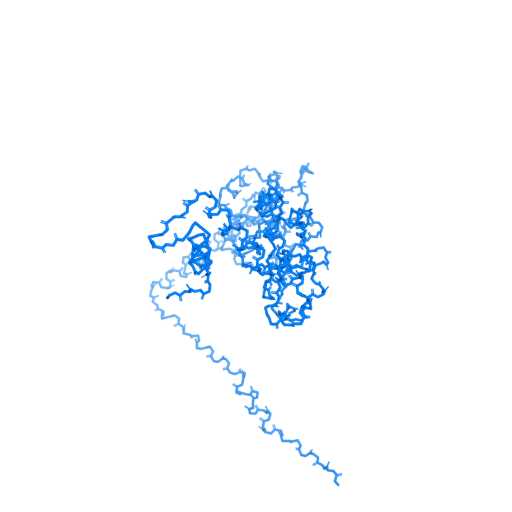 1 89 ? -18.040 -3.724 2.844 1.00 90.50 89 TRP A O 1
ATOM 724 N N . VAL A 1 90 ? -19.261 -2.510 4.286 1.00 86.81 90 VAL A N 1
ATOM 725 C CA . VAL A 1 90 ? -20.561 -2.962 3.773 1.00 86.81 90 VAL A CA 1
ATOM 726 C C . VAL A 1 90 ? -20.835 -2.398 2.377 1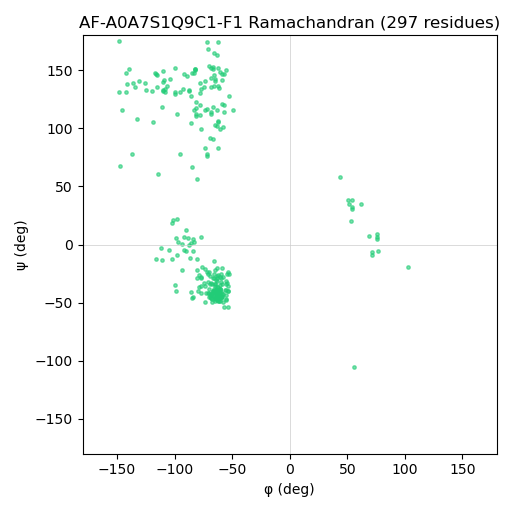.00 86.81 90 VAL A C 1
ATOM 728 O O . VAL A 1 90 ? -21.290 -3.140 1.512 1.00 86.81 90 VAL A O 1
ATOM 731 N N . ARG A 1 91 ? -20.529 -1.117 2.125 1.00 84.31 91 ARG A N 1
ATOM 732 C CA . ARG A 1 91 ? -20.839 -0.465 0.838 1.00 84.31 91 ARG A CA 1
ATOM 733 C C . ARG A 1 91 ? -19.799 -0.698 -0.246 1.00 84.31 91 ARG A C 1
ATOM 735 O O . ARG A 1 91 ? -20.155 -0.942 -1.392 1.00 84.31 91 ARG A O 1
ATOM 742 N N . GLU A 1 92 ? -18.525 -0.563 0.097 1.00 86.00 92 GLU A N 1
ATOM 743 C CA . GLU A 1 92 ? -17.436 -0.537 -0.889 1.00 86.00 92 GLU A CA 1
ATOM 744 C C . GLU A 1 92 ? -16.554 -1.782 -0.808 1.00 86.00 92 GLU A C 1
ATOM 746 O O . GLU A 1 92 ? -15.712 -2.023 -1.671 1.00 86.00 92 GLU A O 1
ATOM 751 N N . GLY A 1 93 ? -16.702 -2.558 0.267 1.00 86.06 93 GLY A N 1
ATOM 752 C CA . GLY A 1 93 ? -15.834 -3.681 0.550 1.00 86.06 93 GLY A CA 1
ATOM 753 C C . GLY A 1 93 ? -14.387 -3.287 0.766 1.00 86.06 93 GLY A C 1
ATOM 754 O O . GLY A 1 93 ? -13.514 -4.046 0.375 1.00 86.06 93 GLY A O 1
ATOM 755 N N . ARG A 1 94 ? -14.106 -2.129 1.374 1.00 89.69 94 ARG A N 1
ATOM 756 C CA . ARG A 1 94 ? -12.737 -1.736 1.743 1.00 89.69 94 ARG A CA 1
ATOM 757 C C . ARG A 1 94 ? -12.550 -1.804 3.251 1.00 89.69 94 ARG A C 1
ATOM 759 O O . ARG A 1 94 ? -13.386 -1.316 4.007 1.00 89.69 94 ARG A O 1
ATOM 766 N N . LEU A 1 95 ? -11.440 -2.393 3.678 1.00 90.88 95 LEU A N 1
ATOM 767 C CA . LEU A 1 95 ? -11.020 -2.427 5.072 1.00 90.88 95 LEU A CA 1
ATOM 768 C C . LEU A 1 95 ? -10.335 -1.103 5.410 1.00 90.88 95 LEU A C 1
ATOM 770 O O . LEU A 1 95 ? -9.254 -0.804 4.917 1.00 90.88 95 LEU A O 1
ATOM 774 N N . LEU A 1 96 ? -10.964 -0.279 6.239 1.00 89.50 96 LEU A N 1
ATOM 775 C CA . LEU A 1 96 ? -10.342 0.948 6.729 1.00 89.50 96 LEU A CA 1
ATOM 776 C C . LEU A 1 96 ? -10.252 0.851 8.242 1.00 89.50 96 LEU A C 1
ATOM 778 O O . LEU A 1 96 ? -11.273 0.931 8.928 1.00 89.50 96 LEU A O 1
ATOM 782 N N . ASP A 1 97 ? -9.040 0.613 8.737 1.00 85.69 97 ASP A N 1
ATOM 783 C CA . ASP A 1 97 ? -8.796 0.554 10.170 1.00 85.69 97 ASP A CA 1
ATOM 784 C C . ASP A 1 97 ? -8.977 1.954 10.758 1.00 85.69 97 ASP A C 1
ATOM 786 O O . ASP A 1 97 ? -8.267 2.890 10.399 1.00 85.69 97 ASP A O 1
ATOM 790 N N . SER A 1 98 ? -9.997 2.105 11.598 1.00 81.06 98 SER A N 1
ATOM 791 C CA . SER A 1 98 ? -10.325 3.363 12.274 1.00 81.06 98 SER A CA 1
ATOM 792 C C . SER A 1 98 ? -9.853 3.330 13.731 1.00 81.06 98 SER A C 1
ATOM 794 O O . SER A 1 98 ? -10.311 4.120 14.560 1.00 81.06 98 SER A O 1
ATOM 796 N N . PHE A 1 99 ? -8.936 2.411 14.060 1.00 70.00 99 PHE A N 1
ATOM 797 C CA . PHE A 1 99 ? -8.291 2.348 15.363 1.00 70.00 99 PHE A CA 1
ATOM 798 C C . PHE A 1 99 ? -7.562 3.666 15.663 1.00 70.00 99 PHE A C 1
ATOM 800 O O . PHE A 1 99 ? -6.689 4.095 14.915 1.00 70.00 99 PHE A O 1
ATOM 807 N N . GLY A 1 100 ? -7.952 4.327 16.755 1.00 68.56 100 GLY A N 1
ATOM 808 C CA . GLY A 1 100 ? -7.432 5.642 17.152 1.00 68.56 100 GLY A CA 1
ATOM 809 C C . GLY A 1 100 ? -8.371 6.815 16.856 1.00 68.56 100 GLY A C 1
ATOM 810 O O . GLY A 1 100 ? -8.276 7.833 17.534 1.00 68.56 100 GLY A O 1
ATOM 811 N N . ALA A 1 101 ? -9.350 6.665 15.956 1.00 73.94 101 ALA A N 1
ATOM 812 C CA . ALA A 1 101 ? -10.407 7.659 15.740 1.00 73.94 101 ALA A CA 1
ATOM 813 C C . ALA A 1 101 ? -11.518 7.526 16.802 1.00 73.94 101 ALA A C 1
ATOM 815 O O . ALA A 1 101 ? -12.689 7.306 16.490 1.00 73.94 101 ALA A O 1
ATOM 816 N N . THR A 1 102 ? -11.152 7.619 18.084 1.00 76.94 102 THR A N 1
ATOM 817 C CA . THR A 1 102 ? -12.089 7.478 19.215 1.00 76.94 102 THR A CA 1
ATOM 818 C C . THR A 1 102 ? -13.169 8.560 19.226 1.00 76.94 102 THR A C 1
ATOM 820 O O . THR A 1 102 ? -14.276 8.306 19.695 1.00 76.94 102 THR A O 1
ATOM 823 N N . GLU A 1 103 ? -12.890 9.727 18.641 1.00 83.25 103 GLU A N 1
ATOM 824 C CA . GLU A 1 103 ? -13.855 10.805 18.375 1.00 83.25 103 GLU A CA 1
ATOM 825 C C . GLU A 1 103 ? -15.090 10.329 17.588 1.00 83.25 103 GLU A C 1
ATOM 827 O O . GLU A 1 103 ? -16.219 10.739 17.872 1.00 83.25 103 GLU A O 1
ATOM 832 N N . ARG A 1 104 ? -14.886 9.388 16.659 1.00 88.44 104 ARG A N 1
ATOM 833 C CA . ARG A 1 104 ? -15.905 8.817 15.767 1.00 88.44 104 ARG A CA 1
ATOM 834 C C . ARG A 1 104 ? -16.384 7.438 16.219 1.00 88.44 104 ARG A C 1
ATOM 836 O O . ARG A 1 104 ? -16.906 6.668 15.414 1.00 88.44 104 ARG A O 1
ATOM 843 N N . ALA A 1 105 ? -16.197 7.102 17.494 1.00 89.19 105 ALA A N 1
ATOM 844 C CA . ALA A 1 105 ? -16.698 5.862 18.068 1.00 89.19 105 ALA A CA 1
ATOM 845 C C . ALA A 1 105 ? -18.133 6.030 18.589 1.00 89.19 105 ALA A C 1
ATOM 847 O O . ALA A 1 105 ? -18.445 6.978 19.320 1.00 89.19 105 ALA A O 1
ATOM 848 N N . VAL A 1 106 ? -18.996 5.077 18.242 1.00 90.31 106 VAL A N 1
ATOM 849 C CA . VAL A 1 106 ? -20.389 5.006 18.697 1.00 90.31 106 VAL A CA 1
ATOM 850 C C . VAL A 1 106 ? -20.639 3.643 19.316 1.00 90.31 106 VAL A C 1
ATOM 852 O O . VAL A 1 106 ? -20.190 2.623 18.799 1.00 90.31 106 VAL A O 1
ATOM 855 N N . GLU A 1 107 ? -21.376 3.618 20.415 1.00 90.00 107 GLU A N 1
ATOM 856 C CA . GLU A 1 107 ? -21.854 2.393 21.028 1.00 90.00 107 GLU A CA 1
ATOM 857 C C . GLU A 1 107 ? -23.346 2.223 20.780 1.00 90.00 107 GLU A C 1
ATOM 859 O O . GLU A 1 107 ? -24.124 3.162 20.940 1.00 90.00 107 GLU A O 1
ATOM 864 N N . HIS A 1 108 ? -23.743 1.006 20.425 1.00 89.31 108 HIS A N 1
ATOM 865 C CA . HIS A 1 108 ? -25.133 0.603 20.287 1.00 89.31 108 HIS A CA 1
ATOM 866 C C . HIS A 1 108 ? -25.291 -0.830 20.802 1.00 89.31 108 HIS A C 1
ATOM 868 O O . HIS A 1 108 ? -24.491 -1.702 20.462 1.00 89.31 108 HIS A O 1
ATOM 874 N N . CYS A 1 109 ? -26.289 -1.066 21.657 1.00 85.50 109 CYS A N 1
ATOM 875 C CA . CYS A 1 109 ? -26.571 -2.379 22.259 1.00 85.50 109 CYS A CA 1
ATOM 876 C C . CYS A 1 109 ? -25.347 -3.059 22.910 1.00 85.50 109 CYS A C 1
ATOM 878 O O . CYS A 1 109 ? -25.171 -4.271 22.814 1.00 85.50 109 CYS A O 1
ATOM 880 N N . GLY A 1 110 ? -24.480 -2.277 23.566 1.00 84.12 110 GLY A N 1
ATOM 881 C CA . GLY A 1 110 ? -23.274 -2.785 24.230 1.00 84.12 110 GLY A CA 1
ATOM 882 C C . GLY A 1 110 ? -22.125 -3.156 23.286 1.00 84.12 110 GLY A C 1
ATOM 883 O O . GLY A 1 110 ? -21.119 -3.684 23.753 1.00 84.12 110 GLY A O 1
ATOM 884 N N . GLN A 1 111 ? -22.253 -2.874 21.985 1.00 88.75 111 GLN A N 1
ATOM 885 C CA . GLN A 1 111 ? -21.194 -3.046 20.993 1.00 88.75 111 GLN A CA 1
ATOM 886 C C . GLN A 1 111 ? -20.671 -1.701 20.497 1.00 88.75 111 GLN A C 1
ATOM 888 O O . GLN A 1 111 ? -21.442 -0.777 20.235 1.00 88.75 111 GLN A O 1
ATOM 893 N N . GLN A 1 112 ? -19.356 -1.612 20.323 1.00 88.56 112 GLN A N 1
ATOM 894 C CA . GLN A 1 112 ? -18.658 -0.418 19.865 1.00 88.56 112 GLN A CA 1
ATOM 895 C C . GLN A 1 112 ? -18.320 -0.503 18.376 1.00 88.56 112 GLN A C 1
ATOM 897 O O . GLN A 1 112 ? -17.757 -1.493 17.891 1.00 88.56 112 GLN A O 1
ATOM 902 N N . TYR A 1 113 ? -18.645 0.569 17.663 1.00 89.44 113 TYR A N 1
ATOM 903 C CA . TYR A 1 113 ? -18.426 0.755 16.237 1.00 89.44 113 TYR A CA 1
ATOM 904 C C . TYR A 1 113 ? -17.516 1.964 16.030 1.00 89.44 113 TYR A C 1
ATOM 906 O O . TYR A 1 113 ? -17.743 3.027 16.609 1.00 89.44 113 TYR A O 1
ATOM 914 N N . TYR A 1 114 ? -16.494 1.805 15.194 1.00 90.62 114 TYR A N 1
ATOM 915 C CA . TYR A 1 114 ? -15.560 2.872 14.842 1.00 90.62 114 TYR A CA 1
ATOM 916 C C . TYR A 1 114 ? -15.817 3.304 13.407 1.00 90.62 114 TYR A C 1
ATOM 918 O O . TYR A 1 114 ? -15.896 2.456 12.523 1.00 90.62 114 TYR A O 1
ATOM 926 N N . PHE A 1 115 ? -15.938 4.605 13.162 1.00 90.75 115 PHE A N 1
ATOM 927 C CA . PHE A 1 115 ? -16.213 5.133 11.830 1.00 90.75 115 PHE A CA 1
ATOM 928 C C . PHE A 1 115 ? -15.056 5.983 11.317 1.00 90.75 115 PHE A C 1
ATOM 930 O O . PHE A 1 115 ? -14.396 6.696 12.068 1.00 90.75 115 PHE A O 1
ATOM 937 N N . SER A 1 116 ? -14.837 5.944 10.003 1.00 90.31 116 SER A N 1
ATOM 938 C CA . SER A 1 116 ? -13.774 6.724 9.367 1.00 90.31 116 SER A CA 1
ATOM 939 C C . SER A 1 116 ? -14.137 8.202 9.174 1.00 90.31 116 SER A C 1
ATOM 941 O O . SER A 1 116 ? -13.238 9.037 9.121 1.00 90.31 116 SER A O 1
ATOM 943 N N . ALA A 1 117 ? -15.431 8.527 9.066 1.00 90.12 117 ALA A N 1
ATOM 944 C CA . ALA A 1 117 ? -15.942 9.869 8.778 1.00 90.12 117 ALA A CA 1
ATOM 945 C C . ALA A 1 117 ? -17.193 10.197 9.608 1.00 90.12 117 ALA A C 1
ATOM 947 O O . ALA A 1 117 ? -17.982 9.304 9.926 1.00 90.12 117 ALA A O 1
ATOM 948 N N . ASP A 1 118 ? -17.397 11.483 9.902 1.00 90.44 118 ASP A N 1
ATOM 949 C CA . ASP A 1 118 ? -18.515 11.972 10.727 1.00 90.44 118 ASP A CA 1
ATOM 950 C C . ASP A 1 118 ? -19.877 11.776 10.045 1.00 90.44 118 ASP A C 1
ATOM 952 O O . ASP A 1 118 ? -20.889 11.549 10.706 1.00 90.44 118 ASP A O 1
ATOM 956 N N . GLU A 1 119 ? -19.907 11.777 8.711 1.00 91.94 119 GLU A N 1
ATOM 957 C CA . GLU A 1 119 ? -21.109 11.463 7.934 1.00 91.94 119 GLU A CA 1
ATOM 958 C C . GLU A 1 119 ? -21.639 10.063 8.267 1.00 91.94 119 GLU A C 1
ATOM 960 O O . GLU A 1 119 ? -22.837 9.874 8.472 1.00 91.94 119 GLU A O 1
ATOM 965 N N . TYR A 1 120 ? -20.742 9.078 8.383 1.00 90.00 120 TYR A N 1
ATOM 966 C CA . TYR A 1 120 ? -21.108 7.694 8.691 1.00 90.00 120 TYR A CA 1
ATOM 967 C C . TYR A 1 120 ? -21.622 7.553 10.122 1.00 90.00 120 TYR A C 1
ATOM 969 O O . TYR A 1 120 ? -22.561 6.795 10.363 1.00 90.00 120 TYR A O 1
ATOM 977 N N . VAL A 1 121 ? -21.070 8.342 11.047 1.00 90.62 121 VAL A N 1
ATOM 978 C CA . VAL A 1 121 ? -21.581 8.455 12.416 1.00 90.62 121 VAL A CA 1
ATOM 979 C C . VAL A 1 121 ? -23.005 9.010 12.403 1.00 90.62 121 VAL A C 1
ATOM 981 O O . VAL A 1 121 ? -23.898 8.414 12.999 1.00 90.62 121 VAL A O 1
ATOM 984 N N . ALA A 1 122 ? -23.253 10.105 11.678 1.00 91.12 122 ALA A N 1
ATOM 985 C CA . ALA A 1 122 ? -24.579 10.715 11.592 1.00 91.12 122 ALA A CA 1
ATOM 986 C C . ALA A 1 122 ? -25.627 9.769 10.982 1.00 91.12 122 ALA A C 1
ATOM 988 O O . ALA A 1 122 ? -26.764 9.729 11.455 1.00 91.12 122 ALA A O 1
ATOM 989 N N . PHE A 1 123 ? -25.256 8.984 9.964 1.00 89.75 123 PHE A N 1
ATOM 990 C CA . PHE A 1 123 ? -26.136 7.953 9.410 1.00 89.75 123 PHE A CA 1
ATOM 991 C C . PHE A 1 123 ? -26.444 6.856 10.433 1.00 89.75 123 PHE A C 1
ATOM 993 O O . PHE A 1 123 ? -27.611 6.525 10.630 1.00 89.75 123 PHE A O 1
ATOM 1000 N N . PHE A 1 124 ? -25.431 6.348 11.137 1.00 89.94 124 PHE A N 1
ATOM 1001 C CA . PHE A 1 124 ? -25.622 5.303 12.143 1.00 89.94 124 PHE A CA 1
ATOM 1002 C C . PHE A 1 124 ? -26.463 5.769 13.341 1.00 89.94 124 PHE A C 1
ATOM 1004 O O . PHE A 1 124 ? -27.288 5.014 13.844 1.00 89.94 124 PHE A O 1
ATOM 1011 N N . MET A 1 125 ? -26.326 7.030 13.760 1.00 89.19 125 MET A N 1
ATOM 1012 C CA . MET A 1 125 ? -27.151 7.616 14.826 1.00 89.19 125 MET A CA 1
ATOM 1013 C C . MET A 1 125 ? -28.636 7.727 14.436 1.00 89.19 125 MET A C 1
ATOM 1015 O O . MET A 1 125 ? -29.494 7.745 15.314 1.00 89.19 125 MET A O 1
ATOM 1019 N N . ARG A 1 126 ? -28.950 7.804 13.133 1.00 89.12 126 ARG A N 1
ATOM 1020 C CA . ARG A 1 126 ? -30.331 7.825 12.617 1.00 89.12 126 ARG A CA 1
ATOM 1021 C C . ARG A 1 126 ? -30.902 6.423 12.425 1.00 89.12 126 ARG A C 1
ATOM 1023 O O . ARG A 1 126 ? -32.071 6.208 12.722 1.00 89.12 126 ARG A O 1
ATOM 1030 N N . GLU A 1 127 ? -30.096 5.491 11.920 1.00 86.12 127 GLU A N 1
ATOM 1031 C CA . GLU A 1 127 ? -30.527 4.126 11.603 1.00 86.12 127 GLU A CA 1
ATOM 1032 C C . GLU A 1 127 ? -29.481 3.081 12.050 1.00 86.12 127 GLU A C 1
ATOM 1034 O O . GLU A 1 127 ? -28.734 2.534 11.233 1.00 86.12 127 GLU A O 1
ATOM 1039 N N . PRO A 1 128 ? -29.414 2.758 13.356 1.00 85.56 128 PRO A N 1
ATOM 1040 C CA . PRO A 1 128 ? -28.399 1.844 13.890 1.00 85.56 128 PRO A CA 1
ATOM 1041 C C . PRO A 1 128 ? -28.633 0.378 13.486 1.00 85.56 128 PRO A C 1
ATOM 1043 O O . PRO A 1 128 ? -27.693 -0.421 13.415 1.00 85.56 128 PRO A O 1
ATOM 1046 N N . HIS A 1 129 ? -29.876 0.008 13.166 1.00 81.50 129 HIS A N 1
ATOM 1047 C CA . HIS A 1 129 ? -30.252 -1.359 12.787 1.00 81.50 129 HIS A CA 1
ATOM 1048 C C . HIS A 1 129 ? -29.610 -1.828 11.472 1.00 81.50 129 HIS A C 1
ATOM 1050 O O . HIS A 1 129 ? -29.461 -3.031 11.270 1.00 81.50 129 HIS A O 1
ATOM 1056 N N . ALA A 1 130 ? -29.186 -0.904 10.601 1.00 77.56 130 ALA A N 1
ATOM 1057 C CA . ALA A 1 130 ? -28.533 -1.236 9.334 1.00 77.56 130 ALA A CA 1
ATOM 1058 C C . ALA A 1 130 ? -27.192 -1.974 9.520 1.00 77.56 130 ALA A C 1
ATOM 1060 O O . ALA A 1 130 ? -26.801 -2.770 8.669 1.00 77.56 130 ALA A O 1
ATOM 1061 N N . LEU A 1 131 ? -26.489 -1.726 10.632 1.00 77.56 131 LEU A N 1
ATOM 1062 C CA . LEU A 1 131 ? -25.180 -2.323 10.924 1.00 77.56 131 LEU A CA 1
ATOM 1063 C C . LEU A 1 131 ? -25.175 -3.233 12.158 1.00 77.56 131 LEU A C 1
ATOM 1065 O O . LEU A 1 131 ? -24.217 -3.978 12.348 1.00 77.56 131 LEU A O 1
ATOM 1069 N N . SER A 1 132 ? -26.231 -3.208 12.976 1.00 69.25 132 SER A N 1
ATOM 1070 C CA . SER A 1 132 ? -26.277 -3.929 14.258 1.00 69.25 132 SER A CA 1
ATOM 1071 C C . SER A 1 132 ? -26.526 -5.437 14.137 1.00 69.25 132 SER A C 1
ATOM 1073 O O . SER A 1 132 ? -26.706 -6.115 15.143 1.00 69.25 132 SER A O 1
ATOM 1075 N N . GLY A 1 133 ? -26.553 -5.990 12.921 1.00 64.62 133 GLY A N 1
ATOM 1076 C CA . GLY A 1 133 ? -26.688 -7.433 12.688 1.00 64.62 133 GLY A CA 1
ATOM 1077 C C . GLY A 1 133 ? -28.071 -8.019 12.998 1.00 64.62 133 GLY A C 1
ATOM 1078 O O . GLY A 1 133 ? -28.334 -9.150 12.610 1.00 64.62 133 GLY A O 1
ATOM 1079 N N . GLU A 1 134 ? -28.978 -7.256 13.615 1.00 60.84 134 GLU A N 1
ATOM 1080 C CA . GLU A 1 134 ? -30.334 -7.694 13.989 1.00 60.84 134 GLU A CA 1
ATOM 1081 C C . GLU 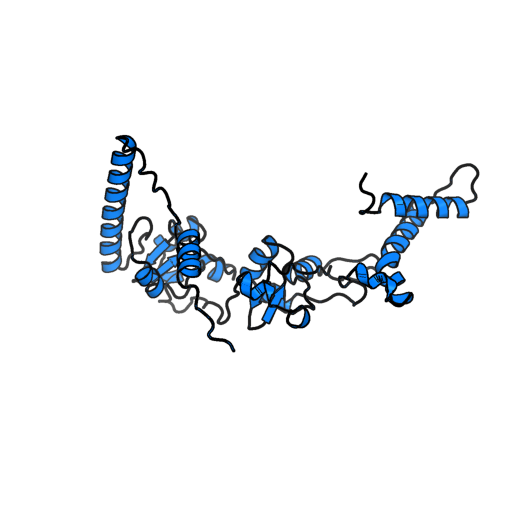A 1 134 ? -31.181 -8.145 12.792 1.00 60.84 134 GLU A C 1
ATOM 1083 O O . GLU A 1 134 ? -32.078 -8.970 12.943 1.00 60.84 134 GLU A O 1
ATOM 1088 N N . ARG A 1 135 ? -30.881 -7.636 11.592 1.00 57.34 135 ARG A N 1
ATOM 1089 C CA . ARG A 1 135 ? -31.550 -8.031 10.345 1.00 57.34 135 ARG A CA 1
ATOM 1090 C C . ARG A 1 135 ? -30.863 -9.177 9.597 1.00 57.34 135 ARG A C 1
ATOM 1092 O O . ARG A 1 135 ? -31.390 -9.624 8.592 1.00 57.34 135 ARG A O 1
ATOM 1099 N N . GLY A 1 136 ? -29.701 -9.655 10.048 1.00 54.28 136 GLY A N 1
ATOM 1100 C CA . GLY A 1 136 ? -28.959 -10.735 9.380 1.00 54.28 136 GLY A CA 1
ATOM 1101 C C . GLY A 1 136 ? -28.288 -10.363 8.046 1.00 54.28 136 GLY A C 1
ATOM 1102 O O . GLY A 1 136 ? -27.497 -11.147 7.536 1.00 54.28 136 GLY A O 1
ATOM 1103 N N . ASP A 1 137 ? -28.519 -9.158 7.518 1.00 64.25 137 ASP A N 1
ATOM 1104 C CA . ASP A 1 137 ? -28.029 -8.716 6.198 1.00 64.25 137 ASP A CA 1
ATOM 1105 C C . ASP A 1 137 ? -26.589 -8.168 6.202 1.00 64.25 137 ASP A C 1
ATOM 1107 O O . ASP A 1 137 ? -26.087 -7.648 5.201 1.00 64.25 137 ASP A O 1
ATOM 1111 N N . VAL A 1 138 ? -25.903 -8.225 7.343 1.00 74.31 138 VAL A N 1
A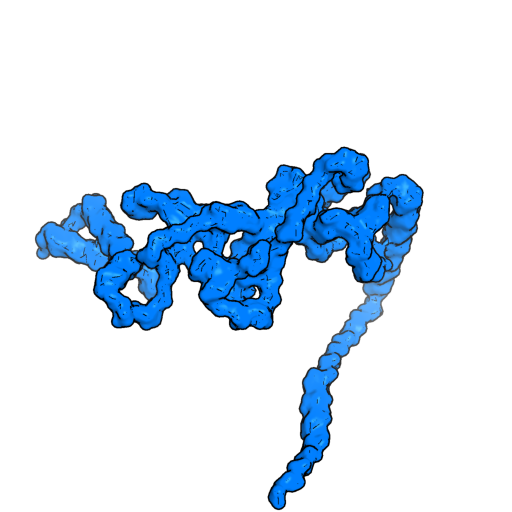TOM 1112 C CA . VAL A 1 138 ? -24.608 -7.567 7.505 1.00 74.31 138 VAL A CA 1
ATOM 1113 C C . VAL A 1 138 ? -23.492 -8.421 6.913 1.00 74.31 138 VAL A C 1
ATOM 1115 O O . VAL A 1 138 ? -23.201 -9.516 7.391 1.00 74.31 138 VAL A O 1
ATOM 1118 N N . ARG A 1 139 ? -22.812 -7.880 5.896 1.00 79.94 139 ARG A N 1
ATOM 1119 C CA . ARG A 1 139 ? -21.640 -8.506 5.275 1.00 79.94 139 ARG A CA 1
ATOM 1120 C C . ARG A 1 139 ? -20.551 -8.775 6.332 1.00 79.94 139 ARG A C 1
ATOM 1122 O O . ARG A 1 139 ? -19.976 -7.808 6.844 1.00 79.94 139 ARG A O 1
ATOM 1129 N N . PRO A 1 140 ? -20.210 -10.043 6.640 1.00 82.69 140 PRO A N 1
ATOM 1130 C CA . PRO A 1 140 ? -19.212 -10.351 7.659 1.00 82.69 140 PRO A CA 1
ATOM 1131 C C . PRO A 1 140 ? -17.823 -9.882 7.220 1.00 82.69 140 PRO A C 1
ATOM 1133 O O . PRO A 1 140 ? -17.538 -9.788 6.022 1.00 82.69 140 PRO A O 1
ATOM 1136 N N . LEU A 1 141 ? -16.951 -9.583 8.187 1.00 85.88 141 LEU A N 1
ATOM 1137 C CA . LEU A 1 141 ? -15.541 -9.334 7.890 1.00 85.88 141 LEU A CA 1
ATOM 1138 C C . LEU A 1 141 ? -14.883 -10.588 7.289 1.00 85.88 141 LEU A C 1
ATOM 1140 O O . LEU A 1 141 ? -15.284 -11.708 7.620 1.00 85.88 141 LEU A O 1
ATOM 1144 N N . PRO A 1 142 ? -13.839 -10.428 6.456 1.00 86.06 142 PRO A N 1
ATOM 1145 C CA . PRO A 1 142 ? -13.069 -11.559 5.960 1.00 86.06 142 PRO A CA 1
ATOM 1146 C C . PRO A 1 142 ? -12.465 -12.360 7.116 1.00 86.06 142 PRO A C 1
ATOM 1148 O O . PRO A 1 142 ? -11.972 -11.786 8.088 1.00 86.06 142 PRO A O 1
ATOM 1151 N N . THR A 1 143 ? -12.441 -13.689 6.985 1.00 84.62 143 THR A N 1
ATOM 1152 C CA . THR A 1 143 ? -11.815 -14.587 7.974 1.00 84.62 143 THR A CA 1
ATOM 1153 C C . THR A 1 143 ? -10.329 -14.282 8.157 1.00 84.62 143 THR A C 1
ATOM 1155 O O . THR A 1 143 ? -9.783 -14.421 9.249 1.00 84.62 143 THR A O 1
ATOM 1158 N N . VAL A 1 144 ? -9.683 -13.834 7.081 1.00 88.00 144 VAL A N 1
ATOM 1159 C CA . VAL A 1 144 ? -8.272 -13.470 7.043 1.00 88.00 144 VAL A CA 1
ATOM 1160 C C . VAL A 1 144 ? -8.161 -11.963 6.859 1.00 88.00 144 VAL A C 1
ATOM 1162 O O . VAL A 1 144 ? -8.590 -11.425 5.838 1.00 88.00 144 VAL A O 1
ATOM 1165 N N . LEU A 1 145 ? -7.559 -11.291 7.837 1.00 89.88 145 LEU A N 1
ATOM 1166 C CA . LEU A 1 145 ? -7.306 -9.854 7.802 1.00 89.88 145 LEU A CA 1
ATOM 1167 C C . LEU A 1 145 ? -5.826 -9.593 7.502 1.00 89.88 145 LEU A C 1
ATOM 1169 O O . LEU A 1 145 ? -4.975 -10.349 7.976 1.00 89.88 145 LEU A O 1
ATOM 1173 N N . PRO A 1 146 ? -5.507 -8.560 6.709 1.00 92.00 146 PRO A N 1
ATOM 1174 C CA . PRO A 1 146 ? -4.127 -8.205 6.428 1.00 92.00 146 PRO A CA 1
ATOM 1175 C C . PRO A 1 146 ? -3.487 -7.542 7.652 1.00 92.00 146 PRO A C 1
ATOM 1177 O O . PRO A 1 146 ? -4.121 -6.736 8.336 1.00 92.00 146 PRO A O 1
ATOM 1180 N N . THR A 1 147 ? -2.222 -7.859 7.910 1.00 91.19 147 THR A N 1
ATOM 1181 C CA . THR A 1 147 ? -1.449 -7.289 9.020 1.00 91.19 147 THR A CA 1
ATOM 1182 C C . THR A 1 147 ? -0.097 -6.794 8.532 1.00 91.19 147 THR A C 1
ATOM 1184 O O . THR A 1 147 ? 0.551 -7.431 7.703 1.00 91.19 147 THR A O 1
ATOM 1187 N N . VAL A 1 148 ? 0.347 -5.648 9.046 1.00 91.75 148 VAL A N 1
ATOM 1188 C CA . VAL A 1 148 ? 1.722 -5.175 8.836 1.00 91.75 148 VAL A CA 1
ATOM 1189 C C . VAL A 1 148 ? 2.632 -5.964 9.768 1.00 91.75 148 VAL A C 1
ATOM 1191 O O . VAL A 1 148 ? 2.325 -6.085 10.955 1.00 91.75 148 VAL A O 1
ATOM 1194 N N . LEU A 1 149 ? 3.723 -6.524 9.242 1.00 90.12 149 LEU A N 1
ATOM 1195 C CA . LEU A 1 149 ? 4.707 -7.193 10.086 1.00 90.12 149 LEU A CA 1
ATOM 1196 C C . LEU A 1 149 ? 5.527 -6.147 10.849 1.00 90.12 149 LEU A C 1
ATOM 1198 O O . LEU A 1 149 ? 5.957 -5.156 10.255 1.00 90.12 149 LEU A O 1
ATOM 1202 N N . PRO A 1 150 ? 5.761 -6.346 12.154 1.00 88.00 150 PRO A N 1
ATOM 1203 C CA . PRO A 1 150 ? 6.592 -5.436 12.922 1.00 88.00 150 PRO A CA 1
ATOM 1204 C C . PRO A 1 150 ? 8.045 -5.504 12.428 1.00 88.00 150 PRO A C 1
ATOM 1206 O O . PRO A 1 150 ? 8.507 -6.527 11.921 1.00 88.00 150 PRO A O 1
ATOM 1209 N N . HIS A 1 151 ? 8.776 -4.397 12.574 1.00 84.81 151 HIS A N 1
ATOM 1210 C CA . HIS A 1 151 ? 10.102 -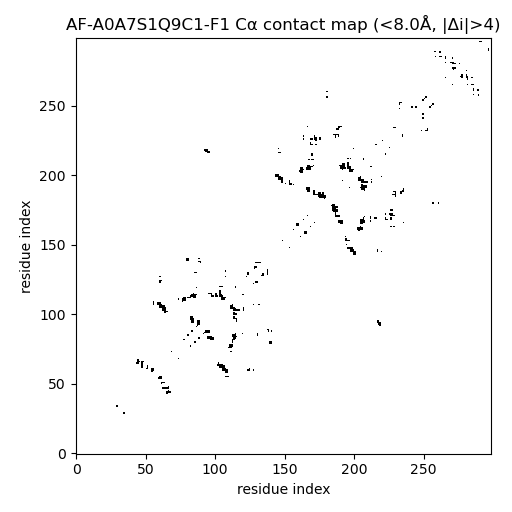4.208 11.971 1.00 84.81 151 HIS A CA 1
ATOM 1211 C C . HIS A 1 151 ? 11.105 -5.328 12.310 1.00 84.81 151 HIS A C 1
ATOM 1213 O O . HIS A 1 151 ? 11.848 -5.794 11.450 1.00 84.81 151 HIS A O 1
ATOM 1219 N N . ASN A 1 152 ? 11.091 -5.808 13.553 1.00 84.12 152 ASN A N 1
ATOM 1220 C CA . ASN A 1 152 ? 11.930 -6.912 14.021 1.00 84.12 152 ASN A CA 1
ATOM 1221 C C . ASN A 1 152 ? 11.662 -8.232 13.276 1.00 84.12 152 ASN A C 1
ATOM 1223 O O . ASN A 1 152 ? 12.599 -8.961 12.966 1.00 84.12 152 ASN A O 1
ATOM 1227 N N . GLU A 1 153 ? 10.399 -8.539 12.985 1.00 85.94 153 GLU A N 1
ATOM 1228 C CA . GLU A 1 153 ? 10.022 -9.732 12.226 1.00 85.94 153 GLU A CA 1
ATOM 1229 C C . GLU A 1 153 ? 10.282 -9.548 10.733 1.00 85.94 153 GLU A C 1
ATOM 1231 O O . GLU A 1 153 ? 10.699 -10.496 10.068 1.00 85.94 153 GLU A O 1
ATOM 1236 N N . ALA A 1 154 ? 10.082 -8.331 10.219 1.00 85.00 154 ALA A N 1
ATOM 1237 C CA . ALA A 1 154 ? 10.327 -7.982 8.825 1.00 85.00 154 ALA A CA 1
ATOM 1238 C C . ALA A 1 154 ? 11.808 -8.160 8.435 1.00 85.00 154 ALA A C 1
ATOM 1240 O O . ALA A 1 154 ? 12.098 -8.749 7.395 1.00 85.00 154 ALA A O 1
ATOM 1241 N N . LEU A 1 155 ? 12.744 -7.768 9.310 1.00 82.69 155 LEU A N 1
ATOM 1242 C CA . LEU A 1 155 ? 14.191 -7.946 9.106 1.00 82.69 155 LEU A CA 1
ATOM 1243 C C . LEU A 1 155 ? 14.619 -9.414 8.947 1.00 82.69 155 LEU A C 1
ATOM 1245 O O . LEU A 1 155 ? 15.619 -9.700 8.292 1.00 82.69 155 LEU A O 1
ATOM 1249 N N . GLY A 1 156 ? 13.882 -10.350 9.550 1.00 80.94 156 GLY A N 1
ATOM 1250 C CA . GLY A 1 156 ? 14.174 -11.782 9.472 1.00 80.94 156 GLY A CA 1
ATOM 1251 C C . GLY A 1 156 ? 13.626 -12.473 8.220 1.00 80.94 156 GLY A C 1
ATOM 1252 O O . GLY A 1 156 ? 13.878 -13.663 8.025 1.00 80.94 156 GLY A O 1
ATOM 1253 N N . VAL A 1 157 ? 12.850 -11.776 7.382 1.00 85.19 157 VAL A N 1
ATOM 1254 C CA . VAL A 1 157 ? 12.215 -12.372 6.200 1.00 85.19 157 VAL A CA 1
ATOM 1255 C C . VAL A 1 157 ? 13.212 -12.452 5.050 1.00 85.19 157 VAL A C 1
ATOM 1257 O O . VAL A 1 157 ? 13.751 -11.445 4.597 1.00 85.19 157 VAL A O 1
ATOM 1260 N N . ARG A 1 158 ? 13.435 -13.661 4.529 1.00 83.75 158 ARG A N 1
ATOM 1261 C CA . ARG A 1 158 ? 14.286 -13.860 3.351 1.00 83.75 158 ARG A CA 1
ATOM 1262 C C . ARG A 1 158 ? 13.482 -13.595 2.084 1.00 83.75 158 ARG A C 1
ATOM 1264 O O . ARG A 1 158 ? 12.293 -13.893 2.027 1.00 83.75 158 ARG A O 1
ATOM 1271 N N . ALA A 1 159 ? 14.158 -13.153 1.025 1.00 80.62 159 ALA A N 1
ATOM 1272 C CA . ALA A 1 159 ? 13.521 -12.878 -0.266 1.00 80.62 159 ALA A CA 1
ATOM 1273 C C . ALA A 1 159 ? 12.784 -14.092 -0.872 1.00 80.62 159 ALA A C 1
ATOM 1275 O O . ALA A 1 159 ? 11.807 -13.924 -1.590 1.00 80.62 159 ALA A O 1
ATOM 1276 N N . VAL A 1 160 ? 13.229 -15.313 -0.555 1.00 82.75 160 VAL A N 1
ATOM 1277 C CA . VAL A 1 160 ? 12.616 -16.573 -1.017 1.00 82.75 160 VAL A CA 1
ATOM 1278 C C . VAL A 1 160 ? 11.258 -16.834 -0.359 1.00 82.75 160 VAL A C 1
ATOM 1280 O O . VAL A 1 160 ? 10.416 -17.513 -0.934 1.00 82.75 160 VAL A O 1
ATOM 1283 N N . ASP A 1 161 ? 11.039 -16.283 0.835 1.00 87.75 161 ASP A N 1
ATOM 1284 C CA . ASP A 1 161 ? 9.801 -16.459 1.594 1.00 87.75 161 ASP A CA 1
ATOM 1285 C C . ASP A 1 161 ? 8.738 -15.402 1.203 1.00 87.75 161 ASP A C 1
ATOM 1287 O O . ASP A 1 161 ? 7.635 -15.395 1.754 1.00 87.75 161 ASP A O 1
ATOM 1291 N N . LEU A 1 162 ? 9.073 -14.492 0.275 1.00 90.62 162 LEU A N 1
ATOM 1292 C CA . LEU A 1 162 ? 8.185 -13.452 -0.236 1.00 90.62 162 LEU A CA 1
ATOM 1293 C C . LEU A 1 162 ? 7.463 -13.916 -1.502 1.00 90.62 162 LEU A C 1
ATOM 1295 O O . LEU A 1 162 ? 8.068 -14.398 -2.461 1.00 90.62 162 LEU A O 1
ATOM 1299 N N . GLU A 1 163 ? 6.158 -13.678 -1.538 1.00 92.88 163 GLU A N 1
ATOM 1300 C CA . GLU A 1 163 ? 5.352 -13.868 -2.740 1.00 92.88 163 GLU A CA 1
ATOM 1301 C C . GLU A 1 163 ? 5.747 -12.882 -3.845 1.00 92.88 163 GLU A C 1
ATOM 1303 O O . GLU A 1 163 ? 6.418 -11.873 -3.608 1.00 92.88 163 GLU A O 1
ATOM 1308 N N . HIS A 1 164 ? 5.313 -13.169 -5.075 1.00 89.25 164 HIS A N 1
ATOM 1309 C CA . HIS A 1 164 ? 5.609 -12.343 -6.253 1.00 89.25 164 HIS A CA 1
ATOM 1310 C C . HIS A 1 164 ? 7.116 -12.095 -6.453 1.00 89.25 164 HIS A C 1
ATOM 1312 O O . HIS A 1 164 ? 7.523 -11.043 -6.945 1.00 89.25 164 HIS A O 1
ATOM 1318 N N . ALA A 1 165 ? 7.955 -13.054 -6.043 1.00 86.81 165 ALA A N 1
ATOM 1319 C CA . ALA A 1 165 ? 9.414 -12.937 -6.065 1.00 86.81 165 ALA A CA 1
ATOM 1320 C C . ALA A 1 165 ? 9.931 -11.653 -5.376 1.00 86.81 165 ALA A C 1
ATOM 1322 O O . ALA A 1 165 ? 10.897 -11.042 -5.835 1.00 86.81 165 ALA A O 1
ATOM 1323 N N . GLY A 1 166 ? 9.252 -11.205 -4.313 1.00 88.12 166 GLY A N 1
ATOM 1324 C CA . GLY A 1 166 ? 9.591 -9.982 -3.579 1.00 88.12 166 GLY A CA 1
ATOM 1325 C C . GLY A 1 166 ? 9.207 -8.676 -4.282 1.00 88.12 166 GLY A C 1
ATOM 1326 O O . GLY A 1 166 ? 9.601 -7.601 -3.827 1.00 88.12 166 GLY A O 1
ATOM 1327 N N . CYS A 1 167 ? 8.453 -8.734 -5.382 1.00 91.19 167 CYS A N 1
ATOM 1328 C CA . CYS A 1 167 ? 7.935 -7.544 -6.053 1.00 91.19 167 CYS A CA 1
ATOM 1329 C C . CYS A 1 167 ? 6.658 -7.023 -5.388 1.00 91.19 167 CYS A C 1
ATOM 1331 O O . CYS A 1 167 ? 5.851 -7.792 -4.868 1.00 91.19 167 CYS A O 1
ATOM 1333 N N . CYS A 1 168 ? 6.453 -5.708 -5.471 1.00 93.81 168 CYS A N 1
ATOM 1334 C CA . CYS A 1 168 ? 5.281 -5.035 -4.923 1.00 93.81 168 CYS A CA 1
ATOM 1335 C C . CYS A 1 168 ? 3.996 -5.415 -5.689 1.00 93.81 168 CYS A C 1
ATOM 1337 O O . CYS A 1 168 ? 3.841 -4.991 -6.841 1.00 93.81 168 CYS A O 1
ATOM 1339 N N . PRO A 1 169 ? 3.034 -6.142 -5.080 1.00 93.88 169 PRO A N 1
ATOM 1340 C CA . PRO A 1 169 ? 1.787 -6.522 -5.750 1.00 93.88 169 PRO A CA 1
ATOM 1341 C C . PRO A 1 169 ? 0.921 -5.319 -6.149 1.00 93.88 169 PRO A C 1
ATOM 1343 O O . PRO A 1 169 ? 0.259 -5.361 -7.182 1.00 93.88 169 PRO A O 1
ATOM 1346 N N . VAL A 1 170 ? 0.958 -4.219 -5.387 1.00 94.00 170 VAL A N 1
ATOM 1347 C CA . VAL A 1 170 ? 0.205 -2.994 -5.718 1.00 94.00 170 VAL A CA 1
ATOM 1348 C C . VAL A 1 170 ? 0.717 -2.380 -7.016 1.00 94.00 170 VAL A C 1
ATOM 1350 O O . VAL A 1 170 ? -0.072 -2.091 -7.911 1.00 94.00 170 VAL A O 1
ATOM 1353 N N . THR A 1 171 ? 2.038 -2.260 -7.164 1.00 91.94 171 THR A N 1
ATOM 1354 C CA . THR A 1 171 ? 2.645 -1.728 -8.388 1.00 91.94 171 THR A CA 1
ATOM 1355 C C . THR A 1 171 ? 2.364 -2.635 -9.582 1.00 91.94 171 THR A C 1
ATOM 1357 O O . THR A 1 171 ? 2.011 -2.133 -10.648 1.00 91.94 171 THR A O 1
ATOM 1360 N N . LEU A 1 172 ? 2.458 -3.958 -9.406 1.00 91.38 172 LEU A N 1
ATOM 1361 C CA . LEU A 1 172 ? 2.124 -4.924 -10.457 1.00 91.38 172 LEU A CA 1
ATOM 1362 C C . LEU A 1 172 ? 0.671 -4.772 -10.920 1.00 91.38 172 LEU A C 1
ATOM 1364 O O . LEU A 1 172 ? 0.409 -4.748 -12.117 1.00 91.38 172 LEU A O 1
ATOM 1368 N N . TYR A 1 173 ? -0.264 -4.621 -9.984 1.00 92.12 173 TYR A N 1
ATOM 1369 C CA . TYR A 1 173 ? -1.677 -4.451 -10.299 1.00 92.12 173 TYR A CA 1
ATOM 1370 C C . TYR A 1 173 ? -1.971 -3.116 -10.994 1.00 92.12 173 TYR A C 1
ATOM 1372 O O . TYR A 1 173 ? -2.625 -3.097 -12.033 1.00 92.12 173 TYR A O 1
ATOM 1380 N N . GLU A 1 174 ? -1.481 -1.996 -10.455 1.00 90.12 174 GLU A N 1
ATOM 1381 C CA . GLU A 1 174 ? -1.741 -0.657 -11.008 1.00 90.12 174 GLU A CA 1
ATOM 1382 C C . GLU A 1 174 ? -1.149 -0.484 -12.412 1.00 90.12 174 GLU A C 1
ATOM 1384 O O . GLU A 1 174 ? -1.698 0.236 -13.242 1.00 90.12 174 GLU A O 1
ATOM 1389 N N . THR A 1 175 ? -0.042 -1.171 -12.696 1.00 87.38 175 THR A N 1
ATOM 1390 C CA . THR A 1 175 ? 0.645 -1.094 -13.989 1.00 87.38 175 THR A CA 1
ATOM 1391 C C . THR A 1 175 ? 0.311 -2.241 -14.934 1.00 87.38 175 THR A C 1
ATOM 1393 O O . THR A 1 175 ? 0.890 -2.304 -16.015 1.00 87.38 175 THR A O 1
ATOM 1396 N N . ARG A 1 176 ? -0.624 -3.132 -14.580 1.00 83.75 176 ARG A N 1
ATOM 1397 C CA . ARG A 1 176 ? -0.967 -4.325 -15.377 1.00 83.75 176 ARG A CA 1
ATOM 1398 C C . ARG A 1 176 ? -1.346 -4.013 -16.821 1.00 83.75 176 ARG A C 1
ATOM 1400 O O . ARG A 1 176 ? -1.038 -4.799 -17.704 1.00 83.75 176 ARG A O 1
ATOM 1407 N N . ASP A 1 177 ? -1.972 -2.859 -17.048 1.00 83.56 177 ASP A N 1
ATOM 1408 C CA . ASP A 1 177 ? -2.473 -2.422 -18.351 1.00 83.56 177 ASP A CA 1
ATOM 1409 C C . ASP A 1 177 ? -1.444 -1.574 -19.127 1.00 83.56 177 ASP A C 1
ATOM 1411 O O . ASP A 1 177 ? -1.741 -1.047 -20.204 1.00 83.56 177 ASP A O 1
ATOM 1415 N N . ASN A 1 178 ? -0.210 -1.454 -18.618 1.00 78.75 178 ASN A N 1
ATOM 1416 C CA . ASN A 1 178 ? 0.847 -0.710 -19.291 1.00 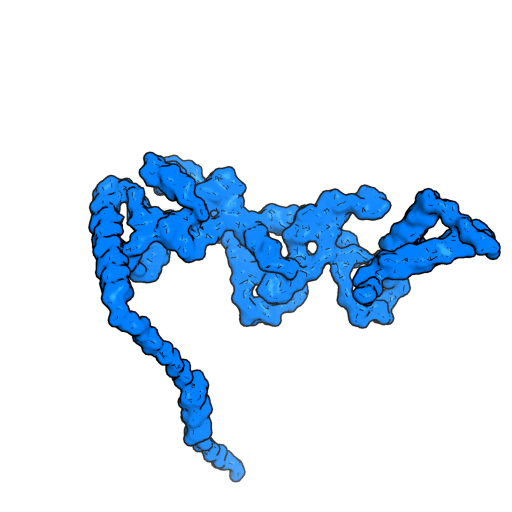78.75 178 ASN A CA 1
ATOM 1417 C C . ASN A 1 178 ? 1.253 -1.396 -20.595 1.00 78.75 178 ASN A C 1
ATOM 1419 O O . ASN A 1 178 ? 1.783 -2.506 -20.616 1.00 78.75 178 ASN A O 1
ATOM 1423 N N . LYS A 1 179 ? 1.065 -0.682 -21.705 1.00 75.44 179 LYS A N 1
ATOM 1424 C CA . LYS A 1 179 ? 1.554 -1.095 -23.019 1.00 75.44 179 LYS A CA 1
ATOM 1425 C C . LYS A 1 179 ? 3.023 -0.716 -23.153 1.00 75.44 179 LYS A C 1
ATOM 1427 O O . LYS A 1 179 ? 3.367 0.463 -23.217 1.00 75.44 179 LYS A O 1
ATOM 1432 N N . GLY A 1 180 ? 3.893 -1.719 -23.203 1.00 69.19 180 GLY A N 1
ATOM 1433 C CA . GLY A 1 180 ? 5.309 -1.517 -23.490 1.00 69.19 180 GLY A CA 1
ATOM 1434 C C . GLY A 1 180 ? 5.560 -1.148 -24.957 1.00 69.19 180 GLY A C 1
ATOM 1435 O O . GLY A 1 180 ? 4.672 -1.228 -25.804 1.00 69.19 180 GLY A O 1
ATOM 1436 N N . LEU A 1 181 ? 6.817 -0.834 -25.289 1.00 64.56 181 LEU A N 1
ATOM 1437 C CA . LEU A 1 181 ? 7.243 -0.464 -26.652 1.00 64.56 181 LEU A CA 1
ATOM 1438 C C . LEU A 1 181 ? 6.876 -1.485 -27.746 1.00 64.56 181 LEU A C 1
ATOM 1440 O O . LEU A 1 181 ? 6.765 -1.125 -28.911 1.00 64.56 181 LEU A O 1
ATOM 1444 N N . LYS A 1 182 ? 6.712 -2.762 -27.386 1.00 63.44 182 LYS A N 1
ATOM 1445 C CA . LYS A 1 182 ? 6.338 -3.840 -28.317 1.00 63.44 182 LYS A CA 1
ATOM 1446 C C . LYS A 1 182 ? 4.827 -3.934 -28.567 1.00 63.44 182 LYS A C 1
ATOM 1448 O O . LYS A 1 182 ? 4.389 -4.876 -29.216 1.00 63.44 182 LYS A O 1
ATOM 1453 N N . GLY A 1 183 ? 4.026 -3.042 -27.979 1.00 67.56 183 GLY A N 1
ATOM 1454 C CA . GLY A 1 183 ? 2.569 -3.181 -27.932 1.00 67.56 183 GLY A CA 1
ATOM 1455 C C . GLY A 1 183 ? 2.089 -4.327 -27.032 1.00 67.56 183 GLY A C 1
ATOM 1456 O O . GLY A 1 183 ? 0.900 -4.626 -27.018 1.00 67.56 183 GLY A O 1
ATOM 1457 N N . VAL A 1 184 ? 2.999 -4.961 -26.282 1.00 73.12 184 VAL A N 1
ATOM 1458 C CA . VAL A 1 184 ? 2.679 -6.010 -25.308 1.00 73.12 184 VAL A CA 1
ATOM 1459 C C . VAL A 1 184 ? 2.313 -5.341 -23.988 1.00 73.12 184 VAL A C 1
ATOM 1461 O O . VAL A 1 184 ? 3.057 -4.489 -23.495 1.00 73.12 184 VAL A O 1
ATOM 1464 N N . THR A 1 185 ? 1.157 -5.714 -23.450 1.00 78.06 185 THR A N 1
ATOM 1465 C CA . THR A 1 185 ? 0.677 -5.269 -22.143 1.00 78.06 185 THR A CA 1
ATOM 1466 C C . THR A 1 185 ? 1.396 -6.057 -21.052 1.00 78.06 185 THR A C 1
ATOM 1468 O O . THR A 1 185 ? 1.207 -7.268 -20.950 1.00 78.06 185 THR A O 1
ATOM 1471 N N . GLU A 1 186 ? 2.256 -5.391 -20.279 1.00 79.44 186 GLU A N 1
ATOM 1472 C CA . GLU A 1 186 ? 3.026 -6.013 -19.199 1.00 79.44 186 GLU A CA 1
ATOM 1473 C C . GLU A 1 186 ? 3.129 -5.073 -17.988 1.00 79.44 186 GLU A C 1
ATOM 1475 O O . GLU A 1 186 ? 3.425 -3.884 -18.153 1.00 79.44 186 GLU A O 1
ATOM 1480 N N . PRO A 1 187 ? 2.973 -5.598 -16.762 1.00 83.94 187 PRO A N 1
ATOM 1481 C CA . PRO A 1 187 ? 3.151 -4.817 -15.550 1.00 83.94 187 PRO A CA 1
ATOM 1482 C C . PRO A 1 187 ? 4.605 -4.406 -15.323 1.00 83.94 187 PRO A C 1
ATOM 1484 O O . PRO A 1 187 ? 5.559 -5.094 -15.694 1.00 83.94 187 PRO A O 1
ATOM 1487 N N . LYS A 1 188 ? 4.781 -3.277 -14.638 1.00 86.19 188 LYS A N 1
ATOM 1488 C CA . LYS A 1 188 ? 6.071 -2.828 -14.127 1.00 86.19 188 LYS A CA 1
ATOM 1489 C C . LYS A 1 188 ? 6.341 -3.529 -12.800 1.00 86.19 188 LYS A C 1
ATOM 1491 O O . LYS A 1 188 ? 5.648 -3.296 -11.813 1.00 86.19 188 LYS A O 1
ATOM 1496 N N . ALA A 1 189 ? 7.384 -4.347 -12.763 1.00 88.88 189 ALA A N 1
ATOM 1497 C CA . ALA A 1 189 ? 7.845 -4.952 -11.524 1.00 88.88 189 ALA A CA 1
ATOM 1498 C C . ALA A 1 189 ? 8.844 -4.032 -10.810 1.00 88.88 189 ALA A C 1
ATOM 1500 O O . ALA A 1 189 ? 9.781 -3.511 -11.415 1.00 88.88 189 ALA A O 1
ATOM 1501 N N . VAL A 1 190 ? 8.628 -3.839 -9.511 1.00 89.62 190 VAL A N 1
ATOM 1502 C CA . VAL A 1 190 ? 9.482 -3.060 -8.607 1.00 89.62 190 VAL A CA 1
ATOM 1503 C C . VAL A 1 190 ? 9.661 -3.881 -7.335 1.00 89.62 190 VAL A C 1
ATOM 1505 O O . VAL A 1 190 ? 8.685 -4.456 -6.847 1.00 89.62 190 VAL A O 1
ATOM 1508 N N . LEU A 1 191 ? 10.891 -3.964 -6.818 1.00 90.50 191 LEU A N 1
ATOM 1509 C CA . LEU A 1 191 ? 11.154 -4.661 -5.555 1.00 90.50 191 LEU A CA 1
ATOM 1510 C C . LEU A 1 191 ? 10.469 -3.926 -4.410 1.00 90.50 191 LEU A C 1
ATOM 1512 O O . LEU A 1 191 ? 10.525 -2.699 -4.333 1.00 90.50 191 LEU A O 1
ATOM 1516 N N . GLY A 1 192 ? 9.834 -4.689 -3.527 1.00 88.31 192 GLY A N 1
ATOM 1517 C CA . GLY A 1 192 ? 9.347 -4.151 -2.270 1.00 88.31 192 GLY A CA 1
ATOM 1518 C C . GLY A 1 192 ? 10.500 -3.799 -1.330 1.00 88.31 192 GLY A C 1
ATOM 1519 O O . GLY A 1 192 ? 11.587 -4.373 -1.403 1.00 88.31 192 GLY A O 1
ATOM 1520 N N . SER A 1 193 ? 10.249 -2.852 -0.434 1.00 89.31 193 SER A N 1
ATOM 1521 C CA . SER A 1 193 ? 11.158 -2.508 0.650 1.00 89.31 193 SER A CA 1
ATOM 1522 C C . SER A 1 193 ? 11.057 -3.551 1.775 1.00 89.31 193 SER A C 1
ATOM 1524 O O . SER A 1 193 ? 9.945 -3.958 2.129 1.00 89.31 193 SER A O 1
ATOM 1526 N N . PRO A 1 194 ? 12.186 -3.964 2.385 1.00 85.88 194 PRO A N 1
ATOM 1527 C CA . PRO A 1 194 ? 12.182 -4.875 3.532 1.00 85.88 194 PRO A CA 1
ATOM 1528 C C . PRO A 1 194 ? 11.539 -4.260 4.785 1.00 85.88 194 PRO A C 1
ATOM 1530 O O . PRO A 1 194 ? 11.208 -4.981 5.720 1.00 85.88 194 PRO A O 1
ATOM 1533 N N . GLU A 1 195 ? 11.337 -2.941 4.814 1.00 88.25 195 GLU A N 1
ATOM 1534 C CA . GLU A 1 195 ? 10.656 -2.246 5.912 1.00 88.25 195 GLU A CA 1
ATOM 1535 C C . GLU A 1 195 ? 9.128 -2.340 5.805 1.00 88.25 195 GLU A C 1
ATOM 1537 O O . GLU A 1 195 ? 8.421 -2.212 6.802 1.00 88.25 195 GLU A O 1
ATOM 1542 N N . HIS A 1 196 ? 8.612 -2.592 4.600 1.00 91.94 196 HIS A N 1
ATOM 1543 C CA . HIS A 1 196 ? 7.189 -2.542 4.281 1.00 91.94 196 HIS A CA 1
ATOM 1544 C C . HIS A 1 196 ? 6.669 -3.937 3.925 1.00 91.94 196 HIS A C 1
ATOM 1546 O O . HIS A 1 196 ? 6.197 -4.184 2.812 1.00 91.94 196 HIS A O 1
ATOM 1552 N N . ILE A 1 197 ? 6.767 -4.872 4.872 1.00 93.94 197 ILE A N 1
ATOM 1553 C CA . ILE A 1 197 ? 6.284 -6.243 4.684 1.00 93.94 197 ILE A CA 1
ATOM 1554 C C . ILE A 1 197 ? 4.915 -6.406 5.336 1.00 93.94 197 ILE A C 1
ATOM 1556 O O . ILE A 1 197 ? 4.708 -6.092 6.509 1.00 93.94 197 ILE A O 1
ATOM 1560 N N . VAL A 1 198 ? 3.974 -6.944 4.568 1.00 94.25 198 VAL A N 1
ATOM 1561 C CA . VAL A 1 198 ? 2.622 -7.263 5.025 1.00 94.25 198 VAL A CA 1
ATOM 1562 C C . VAL A 1 198 ? 2.373 -8.760 4.933 1.00 94.25 198 VAL A C 1
ATOM 1564 O O . VAL A 1 198 ? 2.878 -9.445 4.042 1.00 94.25 198 VAL A O 1
ATOM 1567 N N . GLN A 1 199 ? 1.568 -9.272 5.854 1.00 94.44 199 GLN A N 1
ATOM 1568 C CA . GLN A 1 199 ? 1.120 -10.651 5.864 1.00 94.44 199 GLN A CA 1
ATOM 1569 C C . GLN A 1 199 ? -0.369 -10.718 5.531 1.00 94.44 199 GLN A C 1
ATOM 1571 O O . GLN A 1 199 ? -1.191 -9.996 6.096 1.00 94.44 199 GLN A O 1
ATOM 1576 N N . TYR A 1 200 ? -0.725 -11.609 4.609 1.00 94.12 200 TYR A N 1
ATOM 1577 C CA . TYR A 1 200 ? -2.109 -11.890 4.254 1.00 94.12 200 TYR A CA 1
ATOM 1578 C C . TYR A 1 200 ? -2.261 -13.355 3.843 1.00 94.12 200 TYR A C 1
ATOM 1580 O O . TYR A 1 200 ? -1.478 -13.869 3.049 1.00 94.12 200 TYR A O 1
ATOM 1588 N N . ALA A 1 201 ? -3.259 -14.043 4.401 1.00 90.56 201 ALA A N 1
ATOM 1589 C CA . ALA A 1 201 ? -3.539 -15.466 4.151 1.00 90.56 201 ALA A CA 1
ATOM 1590 C C . ALA A 1 201 ? -2.333 -16.393 4.392 1.00 90.56 201 ALA A C 1
ATOM 1592 O O . ALA A 1 201 ? -2.094 -17.334 3.643 1.00 90.56 201 ALA A O 1
ATOM 1593 N N . GLY A 1 202 ? -1.543 -16.100 5.432 1.00 88.81 202 GLY A N 1
ATOM 1594 C CA . GLY A 1 202 ? -0.329 -16.853 5.769 1.00 88.81 202 GLY A CA 1
ATOM 1595 C C . GLY A 1 202 ? 0.878 -16.548 4.874 1.00 88.81 202 GLY A C 1
ATOM 1596 O O . GLY A 1 202 ? 1.979 -16.995 5.179 1.00 88.81 202 GLY A O 1
ATOM 1597 N N . LYS A 1 203 ? 0.697 -15.746 3.823 1.00 93.56 203 LYS A N 1
ATOM 1598 C CA . LYS A 1 203 ? 1.732 -15.354 2.867 1.00 93.56 203 LYS A CA 1
ATOM 1599 C C . LYS A 1 203 ? 2.287 -13.969 3.179 1.00 93.56 203 LYS A C 1
ATOM 1601 O O . LYS A 1 203 ? 1.577 -13.133 3.739 1.00 93.56 203 LYS A O 1
ATOM 1606 N N . LYS A 1 204 ? 3.545 -13.726 2.806 1.00 94.44 204 LYS A N 1
ATOM 1607 C CA . LYS A 1 204 ? 4.247 -12.454 3.031 1.00 94.44 204 LYS A CA 1
ATOM 1608 C C . LYS A 1 204 ? 4.457 -11.726 1.707 1.00 94.44 204 LYS A C 1
ATOM 1610 O O . LYS A 1 204 ? 4.918 -12.326 0.739 1.00 94.44 204 LYS A O 1
ATOM 1615 N N . TYR A 1 205 ? 4.148 -10.436 1.685 1.00 94.25 205 TYR A N 1
ATOM 1616 C CA . TYR A 1 205 ? 4.290 -9.567 0.520 1.00 94.25 205 TYR A CA 1
ATOM 1617 C C . TYR A 1 205 ? 5.146 -8.364 0.900 1.00 94.25 205 TYR A C 1
ATOM 1619 O O . TYR A 1 205 ? 4.910 -7.745 1.937 1.00 94.25 205 TYR A O 1
ATOM 1627 N N . ALA A 1 206 ? 6.121 -8.024 0.061 1.00 94.06 206 ALA A N 1
ATOM 1628 C CA . ALA A 1 206 ? 6.912 -6.811 0.225 1.00 94.06 206 ALA A CA 1
ATOM 1629 C C . ALA A 1 206 ? 6.315 -5.692 -0.630 1.00 94.06 206 ALA A C 1
ATOM 1631 O O . ALA A 1 206 ? 6.028 -5.898 -1.808 1.00 94.06 206 ALA A O 1
ATOM 1632 N N . LEU A 1 207 ? 6.120 -4.515 -0.043 1.00 94.75 207 LEU A N 1
ATOM 1633 C CA . LEU A 1 207 ? 5.525 -3.354 -0.701 1.00 94.75 207 LEU A CA 1
ATOM 1634 C C . LEU A 1 207 ? 6.575 -2.271 -0.929 1.00 94.75 207 LEU A C 1
ATOM 1636 O O . LEU A 1 207 ? 7.552 -2.178 -0.194 1.00 94.75 207 LEU A O 1
ATOM 1640 N N . ALA A 1 208 ? 6.413 -1.490 -1.995 1.00 93.19 208 ALA A N 1
ATOM 1641 C CA . ALA A 1 208 ? 7.414 -0.502 -2.395 1.00 93.19 208 ALA A CA 1
ATOM 1642 C C . ALA A 1 208 ? 7.525 0.652 -1.383 1.00 93.19 208 ALA A C 1
ATOM 1644 O O . ALA A 1 208 ? 8.631 1.051 -1.026 1.00 93.19 208 ALA A O 1
ATOM 1645 N N . ASP A 1 209 ? 6.385 1.156 -0.910 1.00 93.75 209 ASP A N 1
ATOM 1646 C CA . ASP A 1 209 ? 6.281 2.331 -0.050 1.00 93.75 209 ASP A CA 1
ATOM 1647 C C . ASP A 1 209 ? 5.084 2.237 0.919 1.00 93.75 209 ASP A C 1
ATOM 1649 O O . ASP A 1 209 ? 4.274 1.303 0.880 1.00 93.75 209 ASP A O 1
ATOM 1653 N N . ALA A 1 210 ? 4.968 3.226 1.809 1.00 92.44 210 ALA A N 1
ATOM 1654 C CA . ALA A 1 210 ? 3.882 3.311 2.782 1.00 92.44 210 ALA A CA 1
ATOM 1655 C C . ALA A 1 210 ? 2.493 3.522 2.138 1.00 92.44 210 ALA A C 1
ATOM 1657 O O . ALA A 1 210 ? 1.490 3.074 2.697 1.00 92.44 210 ALA A O 1
ATOM 1658 N N . ASP A 1 211 ? 2.409 4.160 0.963 1.00 93.50 211 ASP A N 1
ATOM 1659 C CA . ASP A 1 211 ? 1.139 4.318 0.235 1.00 93.50 211 ASP A CA 1
ATOM 1660 C C . ASP A 1 211 ? 0.642 2.967 -0.300 1.00 93.50 211 ASP A C 1
ATOM 1662 O O . ASP A 1 211 ? -0.526 2.608 -0.126 1.00 93.50 211 ASP A O 1
ATOM 1666 N N . ALA A 1 212 ? 1.544 2.156 -0.855 1.00 93.31 212 ALA A N 1
ATOM 1667 C CA . ALA A 1 212 ? 1.265 0.791 -1.268 1.00 93.31 212 ALA A CA 1
ATOM 1668 C C . ALA A 1 212 ? 0.828 -0.073 -0.078 1.00 93.31 212 ALA A C 1
ATOM 1670 O O . ALA A 1 212 ? -0.112 -0.854 -0.223 1.00 93.31 212 ALA A O 1
ATOM 1671 N N . VAL A 1 213 ? 1.425 0.101 1.110 1.00 93.81 213 VAL A N 1
ATOM 1672 C CA . VAL A 1 213 ? 0.937 -0.530 2.356 1.00 93.81 213 VAL A CA 1
ATOM 1673 C C . VAL A 1 213 ? -0.508 -0.138 2.625 1.00 93.81 213 VAL A C 1
ATOM 1675 O O . VAL A 1 213 ? -1.367 -1.014 2.738 1.00 93.81 213 VAL A O 1
ATOM 1678 N N . ALA A 1 214 ? -0.813 1.158 2.661 1.00 92.19 214 ALA A N 1
ATOM 1679 C CA . ALA A 1 214 ? -2.163 1.633 2.939 1.00 92.19 214 ALA A CA 1
ATOM 1680 C C . ALA A 1 214 ? -3.193 1.117 1.917 1.00 92.19 214 ALA A C 1
ATOM 1682 O O . ALA A 1 214 ? -4.296 0.721 2.299 1.00 92.19 214 ALA A O 1
ATOM 1683 N N . LYS A 1 215 ? -2.846 1.081 0.625 1.00 93.75 215 LYS A N 1
ATOM 1684 C CA . LYS A 1 215 ? -3.697 0.517 -0.434 1.00 93.75 215 LYS A CA 1
ATOM 1685 C C . LYS A 1 215 ? -3.906 -0.982 -0.249 1.00 93.75 215 LYS A C 1
ATOM 1687 O O . LYS A 1 215 ? -5.051 -1.435 -0.262 1.00 93.75 215 LYS A O 1
ATOM 1692 N N . PHE A 1 216 ? -2.831 -1.735 -0.021 1.00 94.50 216 PHE A N 1
ATOM 1693 C CA . PHE A 1 216 ? -2.895 -3.184 0.138 1.00 94.50 216 PHE A CA 1
ATOM 1694 C C . PHE A 1 216 ? -3.748 -3.591 1.340 1.00 94.50 216 PHE A C 1
ATOM 1696 O O . PHE A 1 216 ? -4.603 -4.461 1.209 1.00 94.50 216 PHE A O 1
ATOM 1703 N N . LEU A 1 217 ? -3.583 -2.929 2.491 1.00 92.62 217 LEU A N 1
ATOM 1704 C CA . LEU A 1 217 ? -4.375 -3.213 3.694 1.00 92.62 217 LEU A CA 1
ATOM 1705 C C . LEU A 1 217 ? -5.881 -2.990 3.478 1.00 92.62 217 LEU A C 1
ATOM 1707 O O . LEU A 1 217 ? -6.692 -3.650 4.126 1.00 92.62 217 LEU A O 1
ATOM 1711 N N . ARG A 1 218 ? -6.266 -2.095 2.555 1.00 92.94 218 ARG A N 1
ATOM 1712 C CA . ARG A 1 218 ? -7.676 -1.816 2.255 1.00 92.94 218 ARG A CA 1
ATOM 1713 C C . ARG A 1 218 ? -8.360 -2.934 1.486 1.00 92.94 218 ARG A C 1
ATOM 1715 O O . ARG A 1 218 ? -9.520 -3.232 1.772 1.00 92.94 218 ARG A O 1
ATOM 1722 N N . GLN A 1 219 ? -7.686 -3.510 0.495 1.00 91.50 219 GLN A N 1
ATOM 1723 C CA . GLN A 1 219 ? -8.259 -4.530 -0.390 1.00 91.50 219 GLN A CA 1
ATOM 1724 C C . GLN A 1 219 ? -7.199 -5.543 -0.840 1.00 91.50 219 GLN A C 1
ATOM 1726 O O . GLN A 1 219 ? -6.856 -5.595 -2.022 1.00 91.50 219 GLN A O 1
ATOM 1731 N N . PRO A 1 220 ? -6.677 -6.377 0.073 1.00 93.00 220 PRO A N 1
ATOM 1732 C CA . PRO A 1 220 ? -5.569 -7.276 -0.239 1.00 93.00 220 PRO A CA 1
ATOM 1733 C C . PRO A 1 220 ? -5.910 -8.282 -1.349 1.00 93.00 220 PRO A C 1
ATOM 1735 O O . PRO A 1 220 ? -5.076 -8.525 -2.214 1.00 93.00 220 PRO A O 1
ATOM 1738 N N . TRP A 1 221 ? -7.140 -8.811 -1.393 1.00 91.88 221 TRP A N 1
ATOM 1739 C CA . TRP A 1 221 ? -7.570 -9.784 -2.414 1.00 91.88 221 TRP A CA 1
ATOM 1740 C C . TRP A 1 221 ? -7.478 -9.237 -3.846 1.00 91.88 221 TRP A C 1
ATOM 1742 O O . TRP A 1 221 ? -7.101 -9.969 -4.750 1.00 91.88 221 TRP A O 1
ATOM 1752 N N . VAL A 1 222 ? -7.729 -7.939 -4.062 1.00 91.88 222 VAL A N 1
ATOM 1753 C CA . VAL A 1 222 ? -7.620 -7.315 -5.395 1.00 91.88 222 VAL A CA 1
ATOM 1754 C C . VAL A 1 222 ? -6.185 -7.390 -5.914 1.00 91.88 222 VAL A C 1
ATOM 1756 O O . VAL A 1 222 ? -5.954 -7.710 -7.079 1.00 91.88 222 VAL A O 1
ATOM 1759 N N . PHE A 1 223 ? -5.221 -7.110 -5.038 1.00 92.56 223 PHE A N 1
ATOM 1760 C CA . PHE A 1 223 ? -3.808 -7.096 -5.395 1.00 92.56 223 PHE A CA 1
ATOM 1761 C C . PHE A 1 223 ? -3.217 -8.498 -5.460 1.00 92.56 223 PHE A C 1
ATOM 1763 O O . PHE A 1 223 ? -2.384 -8.749 -6.317 1.00 92.56 223 PHE A O 1
ATOM 1770 N N . VAL A 1 224 ? -3.639 -9.412 -4.586 1.00 90.25 224 VAL A N 1
ATOM 1771 C CA . VAL A 1 224 ? -3.143 -10.794 -4.598 1.00 90.25 224 VAL A CA 1
ATOM 1772 C C . VAL A 1 224 ? -3.641 -11.552 -5.826 1.00 90.25 224 VAL A C 1
ATOM 1774 O O . VAL A 1 224 ? -2.840 -12.216 -6.474 1.00 90.25 224 VAL A O 1
ATOM 1777 N N . ASP A 1 225 ? -4.920 -11.420 -6.180 1.00 88.88 225 ASP A N 1
ATOM 1778 C CA . ASP A 1 225 ? -5.496 -12.154 -7.315 1.00 88.88 225 ASP A CA 1
ATOM 1779 C C . ASP A 1 225 ? -5.165 -11.491 -8.661 1.00 88.88 225 ASP A C 1
ATOM 1781 O O . ASP A 1 225 ? -5.096 -12.155 -9.694 1.00 88.88 225 ASP A O 1
ATOM 1785 N N . GLY A 1 226 ? -4.975 -10.167 -8.665 1.00 85.94 226 GLY A N 1
ATOM 1786 C CA . GLY A 1 226 ? -4.743 -9.390 -9.879 1.00 85.94 226 GLY A CA 1
ATOM 1787 C C . GLY A 1 226 ? -3.279 -9.066 -10.189 1.00 85.94 226 GLY A C 1
ATOM 1788 O O . GLY A 1 226 ? -3.011 -8.530 -11.266 1.00 85.94 226 GLY A O 1
ATOM 1789 N N . ALA A 1 227 ? -2.333 -9.330 -9.283 1.00 88.06 227 ALA A N 1
ATOM 1790 C CA . ALA A 1 227 ? -0.915 -9.105 -9.551 1.00 88.06 227 ALA A CA 1
ATOM 1791 C C . ALA A 1 227 ? -0.348 -10.232 -10.420 1.00 88.06 227 ALA A C 1
ATOM 1793 O O . ALA A 1 227 ? -0.319 -11.400 -10.043 1.00 88.06 227 ALA A O 1
ATOM 1794 N N . VAL A 1 228 ? 0.152 -9.859 -11.595 1.00 86.38 228 VAL A N 1
ATOM 1795 C CA . VAL A 1 228 ? 0.809 -10.781 -12.525 1.00 86.38 228 VAL A CA 1
ATOM 1796 C C . VAL A 1 228 ? 2.267 -10.374 -12.648 1.00 86.38 228 VAL A C 1
ATOM 1798 O O . VAL A 1 228 ? 2.580 -9.191 -12.768 1.00 86.38 228 VAL A O 1
ATOM 1801 N N . LEU A 1 229 ? 3.176 -11.344 -12.608 1.00 86.69 229 LEU A N 1
ATOM 1802 C CA . LEU A 1 229 ? 4.594 -11.069 -12.809 1.00 86.69 229 LEU A CA 1
ATOM 1803 C C . LEU A 1 229 ? 4.892 -10.864 -14.297 1.00 86.69 229 LEU A C 1
ATOM 1805 O O . LEU A 1 229 ? 4.458 -11.673 -15.121 1.00 86.69 229 LEU A O 1
ATOM 1809 N N . PRO A 1 230 ? 5.656 -9.821 -14.663 1.00 84.25 230 PRO A N 1
ATOM 1810 C CA . PRO A 1 230 ? 6.122 -9.672 -16.028 1.00 84.25 230 PRO A CA 1
ATOM 1811 C C . PRO A 1 230 ? 7.196 -10.718 -16.349 1.00 84.25 230 PRO A C 1
ATOM 1813 O O . PRO A 1 230 ? 7.753 -11.386 -15.473 1.00 84.25 230 PRO A O 1
ATOM 1816 N N . LEU A 1 231 ? 7.530 -10.839 -17.634 1.00 81.25 231 LEU A N 1
ATOM 1817 C CA . LEU A 1 231 ? 8.580 -11.745 -18.093 1.00 81.25 231 LEU A CA 1
ATOM 1818 C C . LEU A 1 231 ? 9.918 -11.477 -17.382 1.00 81.25 231 LEU A C 1
ATOM 1820 O O . LEU A 1 231 ? 10.266 -10.340 -17.067 1.00 81.25 231 LEU A O 1
ATOM 1824 N N . ALA A 1 232 ? 10.733 -12.524 -17.216 1.00 77.94 232 ALA A N 1
ATOM 1825 C CA . ALA A 1 232 ? 11.968 -12.496 -16.420 1.00 77.94 232 ALA A CA 1
ATOM 1826 C C . ALA A 1 232 ? 12.974 -11.384 -16.792 1.00 77.94 232 ALA A C 1
ATOM 1828 O O . ALA A 1 232 ? 13.802 -10.993 -15.971 1.00 77.94 232 ALA A O 1
ATOM 1829 N N . HIS A 1 233 ? 12.936 -10.865 -18.020 1.00 74.88 233 HIS A N 1
ATOM 1830 C CA . HIS A 1 233 ? 13.803 -9.770 -18.464 1.00 74.88 233 HIS A CA 1
ATOM 1831 C C . HIS A 1 233 ? 13.319 -8.371 -18.029 1.00 74.88 233 HIS A C 1
ATOM 1833 O O . HIS A 1 233 ? 14.089 -7.424 -18.131 1.00 74.88 233 HIS A O 1
ATOM 1839 N N . ARG A 1 234 ? 12.083 -8.238 -17.530 1.00 77.75 234 ARG A N 1
ATOM 1840 C CA . ARG A 1 234 ? 11.527 -7.011 -16.929 1.00 77.75 234 ARG A CA 1
ATOM 1841 C C . ARG A 1 234 ? 11.436 -7.060 -15.405 1.00 77.75 234 ARG A C 1
ATOM 1843 O O . ARG A 1 234 ? 11.060 -6.070 -14.783 1.00 77.75 234 ARG A O 1
ATOM 1850 N N . MET A 1 235 ? 11.767 -8.201 -14.811 1.00 82.31 235 MET A N 1
ATOM 1851 C CA . MET A 1 235 ? 11.877 -8.319 -13.364 1.00 82.31 235 MET A CA 1
ATOM 1852 C C . MET A 1 235 ? 13.037 -7.455 -12.848 1.00 82.31 235 MET A C 1
ATOM 1854 O O . MET A 1 235 ? 14.059 -7.349 -13.537 1.00 82.31 235 MET A O 1
ATOM 1858 N N . PRO A 1 236 ? 12.911 -6.865 -11.646 1.00 80.44 236 PRO A N 1
ATOM 1859 C CA . PRO A 1 236 ? 13.984 -6.106 -11.038 1.00 80.44 236 PRO A CA 1
ATOM 1860 C C . PRO A 1 236 ? 15.237 -6.959 -10.900 1.00 80.44 236 PRO A C 1
ATOM 1862 O O . PRO A 1 236 ? 15.174 -8.171 -10.682 1.00 80.44 236 PRO A O 1
ATOM 1865 N N . PHE A 1 237 ? 16.385 -6.312 -11.026 1.00 75.56 237 PHE A N 1
ATOM 1866 C CA . PHE A 1 237 ? 17.667 -6.988 -11.052 1.00 75.56 237 PHE A CA 1
ATOM 1867 C C . PHE A 1 237 ? 18.681 -6.245 -10.188 1.00 75.56 237 PHE A C 1
ATOM 1869 O O . PHE A 1 237 ? 18.736 -5.014 -10.224 1.00 75.56 237 PHE A O 1
ATOM 1876 N N . ASN A 1 238 ? 19.490 -6.994 -9.433 1.00 73.12 238 ASN A N 1
ATOM 1877 C CA . ASN A 1 238 ? 20.587 -6.415 -8.672 1.00 73.12 238 ASN A CA 1
ATOM 1878 C C . ASN A 1 238 ? 21.709 -5.985 -9.629 1.00 73.12 238 ASN A C 1
ATOM 1880 O O . ASN A 1 238 ? 22.320 -6.814 -10.300 1.00 73.12 238 ASN A O 1
ATOM 1884 N N . LYS A 1 239 ? 21.991 -4.679 -9.690 1.00 69.44 239 LYS A N 1
ATOM 1885 C CA . LYS A 1 239 ? 23.018 -4.110 -10.579 1.00 69.44 239 LYS A CA 1
ATOM 1886 C C . LYS A 1 239 ? 24.434 -4.608 -10.251 1.00 69.44 239 LYS A C 1
ATOM 1888 O O . LYS A 1 239 ? 25.307 -4.556 -11.115 1.00 69.44 239 LYS A O 1
ATOM 1893 N N . GLU A 1 240 ? 24.668 -5.113 -9.045 1.00 68.50 240 GLU A N 1
ATOM 1894 C CA . GLU A 1 240 ? 25.970 -5.652 -8.631 1.00 68.50 240 GLU A CA 1
ATOM 1895 C C . GLU A 1 240 ? 26.316 -6.961 -9.362 1.00 68.50 240 GLU A C 1
ATOM 1897 O O . GLU A 1 240 ? 27.482 -7.224 -9.660 1.00 68.50 240 GLU A O 1
ATOM 1902 N N . ASP A 1 241 ? 25.299 -7.715 -9.784 1.00 71.12 241 ASP A N 1
ATOM 1903 C CA . ASP A 1 241 ? 25.451 -9.003 -10.465 1.00 71.12 241 ASP A CA 1
ATOM 1904 C C . ASP A 1 241 ? 25.582 -8.870 -11.992 1.00 71.12 241 ASP A C 1
ATOM 1906 O O . ASP A 1 241 ? 25.604 -9.865 -12.715 1.00 71.12 241 ASP A O 1
ATOM 1910 N N . VAL A 1 242 ? 25.664 -7.651 -12.540 1.00 76.31 242 VAL A N 1
ATOM 1911 C CA . VAL A 1 242 ? 25.703 -7.431 -14.001 1.00 76.31 242 VAL A CA 1
ATOM 1912 C C . VAL A 1 242 ? 26.839 -8.213 -14.666 1.00 76.31 242 VAL A C 1
ATOM 1914 O O . VAL A 1 242 ? 26.655 -8.767 -15.749 1.00 76.31 242 VAL A O 1
ATOM 1917 N N . LYS A 1 243 ? 28.007 -8.280 -14.018 1.00 75.38 243 LYS A N 1
ATOM 1918 C CA . LYS A 1 243 ? 29.211 -8.908 -14.585 1.00 75.38 243 LYS A CA 1
ATOM 1919 C C . LYS A 1 243 ? 29.152 -10.436 -14.619 1.00 75.38 243 LYS A C 1
ATOM 1921 O O . LYS A 1 243 ? 29.890 -11.034 -15.395 1.00 75.38 243 LYS A O 1
ATOM 1926 N N . SER A 1 244 ? 28.309 -11.063 -13.799 1.00 78.44 244 SER A N 1
ATOM 1927 C CA . SER A 1 244 ? 28.150 -12.522 -13.759 1.00 78.44 244 SER A CA 1
ATOM 1928 C C . SER A 1 244 ? 27.072 -13.028 -14.727 1.00 78.44 244 SER A C 1
ATOM 1930 O O . SER A 1 244 ? 26.905 -14.236 -14.892 1.00 78.44 244 SER A O 1
ATOM 1932 N N . GLN A 1 245 ? 26.342 -12.126 -15.393 1.00 76.00 245 GLN A N 1
ATOM 1933 C CA . GLN A 1 245 ? 25.249 -12.484 -16.294 1.00 76.00 245 GLN A CA 1
ATOM 1934 C C . GLN A 1 245 ? 25.737 -12.874 -17.693 1.00 76.00 245 GLN A C 1
ATOM 1936 O O . GLN A 1 245 ? 26.716 -12.342 -18.213 1.00 76.00 245 GLN A O 1
ATOM 1941 N N . SER A 1 246 ? 24.977 -13.745 -18.364 1.00 83.69 246 SER A N 1
ATOM 1942 C CA . SER A 1 246 ? 25.165 -14.005 -19.797 1.00 83.69 246 SER A CA 1
ATOM 1943 C C . SER A 1 246 ? 24.993 -12.724 -20.627 1.00 83.69 246 SER A C 1
ATOM 1945 O O . SER A 1 246 ? 24.126 -11.895 -20.328 1.00 83.69 246 SER A O 1
ATOM 1947 N N . THR A 1 247 ? 25.748 -12.603 -21.720 1.00 84.62 247 THR A N 1
ATOM 1948 C CA . THR A 1 247 ? 25.671 -11.467 -22.653 1.00 84.62 247 THR A CA 1
ATOM 1949 C C . THR A 1 247 ? 24.250 -11.226 -23.169 1.00 84.62 247 THR A C 1
ATOM 1951 O O . THR A 1 247 ? 23.807 -10.083 -23.258 1.00 84.62 247 THR A O 1
ATOM 1954 N N . GLU A 1 248 ? 23.504 -12.294 -23.462 1.00 84.50 248 GLU A N 1
ATOM 1955 C CA . GLU A 1 248 ? 22.127 -12.198 -23.954 1.00 84.50 248 GLU A CA 1
ATOM 1956 C C . GLU A 1 248 ? 21.195 -11.542 -22.925 1.00 84.50 248 GLU A C 1
ATOM 1958 O O . GLU A 1 248 ? 20.417 -10.644 -23.260 1.00 84.50 248 GLU A O 1
ATOM 1963 N N . LEU A 1 249 ? 21.294 -11.960 -21.660 1.00 80.81 249 LEU A N 1
ATOM 1964 C CA . LEU A 1 249 ? 20.474 -11.419 -20.580 1.00 80.81 249 LEU A CA 1
ATOM 1965 C C . LEU A 1 249 ? 20.819 -9.954 -20.293 1.00 80.81 249 LEU A C 1
ATOM 1967 O O . LEU A 1 249 ? 19.909 -9.143 -20.114 1.00 80.81 249 LEU A O 1
ATOM 1971 N N . TYR A 1 250 ? 22.107 -9.601 -20.332 1.00 84.06 250 TYR A N 1
ATOM 1972 C CA . TYR A 1 250 ? 22.562 -8.217 -20.203 1.00 84.06 250 TYR A CA 1
ATOM 1973 C C . TYR A 1 250 ? 21.956 -7.316 -21.285 1.00 84.06 250 TYR A C 1
ATOM 1975 O O . TYR A 1 250 ? 21.364 -6.283 -20.967 1.00 84.06 250 TYR A O 1
ATOM 1983 N N . ILE A 1 251 ? 22.029 -7.728 -22.557 1.00 84.94 251 ILE A N 1
ATOM 1984 C CA . ILE A 1 251 ? 21.452 -6.963 -23.670 1.00 84.94 251 ILE A CA 1
ATOM 1985 C C . ILE A 1 251 ? 19.942 -6.802 -23.474 1.00 84.94 251 ILE A C 1
ATOM 1987 O O . ILE A 1 251 ? 19.435 -5.682 -23.552 1.00 84.94 251 ILE A O 1
ATOM 1991 N N . LYS A 1 252 ? 19.226 -7.896 -23.179 1.00 82.75 252 LYS A N 1
ATOM 1992 C CA . LYS A 1 252 ? 17.765 -7.890 -22.995 1.00 82.75 252 LYS A CA 1
ATOM 1993 C C . LYS A 1 252 ? 17.309 -6.991 -21.845 1.00 82.75 252 LYS A C 1
ATOM 1995 O O . LYS A 1 252 ? 16.285 -6.330 -21.987 1.00 82.75 252 LYS A O 1
ATOM 2000 N N . ARG A 1 253 ? 18.040 -6.978 -20.727 1.00 80.12 253 ARG A N 1
ATOM 2001 C CA . ARG A 1 253 ? 17.662 -6.233 -19.515 1.00 80.12 253 ARG A CA 1
ATOM 2002 C C . ARG A 1 253 ? 18.104 -4.773 -19.541 1.00 80.12 253 ARG A C 1
ATOM 2004 O O . ARG A 1 253 ? 17.317 -3.900 -19.201 1.00 80.12 253 ARG A O 1
ATOM 2011 N N . MET A 1 254 ? 19.349 -4.504 -19.934 1.00 80.75 254 MET A N 1
ATOM 2012 C CA . MET A 1 254 ? 19.963 -3.180 -19.762 1.00 80.75 254 MET A CA 1
ATOM 2013 C C . MET A 1 254 ? 19.915 -2.318 -21.023 1.00 80.75 254 MET A C 1
ATOM 2015 O O . MET A 1 254 ? 19.685 -1.111 -20.946 1.00 80.75 254 MET A O 1
ATOM 2019 N N . LEU A 1 255 ? 20.149 -2.919 -22.192 1.00 85.12 255 LEU A N 1
ATOM 2020 C CA . LEU A 1 255 ? 20.349 -2.163 -23.431 1.00 85.12 255 LEU A CA 1
ATOM 2021 C C . LEU A 1 255 ? 19.100 -2.114 -24.306 1.00 85.12 255 LEU A C 1
ATOM 2023 O O . LEU A 1 255 ? 18.865 -1.102 -24.965 1.00 85.12 255 LEU A O 1
ATOM 2027 N N . TYR A 1 256 ? 18.300 -3.180 -24.319 1.00 86.19 256 TYR A N 1
ATOM 2028 C CA . TYR A 1 256 ? 17.234 -3.380 -25.298 1.00 86.19 256 TYR A CA 1
ATOM 2029 C C . TYR A 1 256 ? 16.262 -2.201 -25.380 1.00 86.19 256 TYR A C 1
ATOM 2031 O O . TYR A 1 256 ? 16.060 -1.639 -26.450 1.00 86.19 256 TYR A O 1
ATOM 2039 N N . GLU A 1 257 ? 15.681 -1.783 -24.256 1.00 83.62 257 GLU A N 1
ATOM 2040 C CA . GLU A 1 257 ? 14.652 -0.741 -24.272 1.00 83.62 257 GLU A CA 1
ATOM 2041 C C . GLU A 1 257 ? 15.223 0.642 -24.610 1.00 83.62 257 GLU A C 1
ATOM 2043 O O . GLU A 1 257 ? 14.643 1.368 -25.419 1.00 83.62 257 GLU A O 1
ATOM 2048 N N . ARG A 1 258 ? 16.393 0.987 -24.057 1.00 87.44 258 ARG A N 1
ATOM 2049 C CA . ARG A 1 258 ? 17.062 2.269 -24.325 1.00 87.44 258 ARG A CA 1
ATOM 2050 C C . ARG A 1 258 ? 17.488 2.380 -25.791 1.00 87.44 258 ARG A C 1
ATOM 2052 O O . ARG A 1 258 ? 17.241 3.401 -26.429 1.00 87.44 258 ARG A O 1
ATOM 2059 N N . THR A 1 259 ? 18.081 1.318 -26.336 1.00 90.38 259 THR A N 1
ATOM 2060 C CA . THR A 1 259 ? 18.508 1.267 -27.743 1.00 90.38 259 THR A CA 1
ATOM 2061 C C . THR A 1 259 ? 17.317 1.252 -28.696 1.00 90.38 259 THR A C 1
ATOM 2063 O O . THR A 1 259 ? 17.316 2.019 -29.653 1.00 90.38 259 THR A O 1
ATOM 2066 N N . ALA A 1 260 ? 16.266 0.475 -28.413 1.00 89.62 260 ALA A N 1
ATOM 2067 C CA . ALA A 1 260 ? 15.050 0.461 -29.225 1.00 89.62 260 ALA A CA 1
ATOM 2068 C C . ALA A 1 260 ? 14.385 1.845 -29.286 1.00 89.62 260 ALA A C 1
ATOM 2070 O O . ALA A 1 260 ? 14.061 2.312 -30.376 1.00 89.62 260 ALA A O 1
ATOM 2071 N N . ARG A 1 261 ? 14.246 2.539 -28.146 1.00 89.56 261 ARG A N 1
ATOM 2072 C CA . ARG A 1 261 ? 13.712 3.913 -28.108 1.00 89.56 261 ARG A CA 1
ATOM 2073 C C . ARG A 1 261 ? 14.566 4.885 -28.914 1.00 89.56 261 ARG A C 1
ATOM 2075 O O . ARG A 1 261 ? 14.021 5.658 -29.691 1.00 89.56 261 ARG A O 1
ATOM 2082 N N . ALA A 1 262 ? 15.890 4.819 -28.776 1.00 92.88 262 ALA A N 1
ATOM 2083 C CA . ALA A 1 262 ? 16.785 5.682 -29.541 1.00 92.88 262 ALA A CA 1
ATOM 2084 C C . ALA A 1 262 ? 16.670 5.433 -31.056 1.00 92.88 262 ALA A C 1
ATOM 2086 O O . ALA A 1 262 ? 16.657 6.383 -31.833 1.00 92.88 262 ALA A O 1
ATOM 2087 N N . MET A 1 263 ? 16.530 4.174 -31.481 1.00 92.94 263 MET A N 1
ATOM 2088 C CA . MET A 1 263 ? 16.328 3.826 -32.892 1.00 92.94 263 MET A CA 1
ATOM 2089 C C . MET A 1 263 ? 14.980 4.321 -33.432 1.00 92.94 263 MET A C 1
ATOM 2091 O O . MET A 1 263 ? 14.929 4.827 -34.552 1.00 92.94 263 MET A O 1
ATOM 2095 N N . LEU A 1 264 ? 13.906 4.226 -32.640 1.00 91.88 264 LEU A N 1
ATOM 2096 C CA . LEU A 1 264 ? 12.604 4.799 -33.001 1.00 91.88 264 LEU A CA 1
ATOM 2097 C C . LEU A 1 264 ? 12.686 6.326 -33.133 1.00 91.88 264 LEU A C 1
ATOM 2099 O O . LEU A 1 264 ? 12.265 6.868 -34.151 1.00 91.88 264 LEU A O 1
ATOM 2103 N N . ALA A 1 265 ? 13.329 7.004 -32.179 1.00 93.06 265 ALA A N 1
ATOM 2104 C CA . ALA A 1 265 ? 13.515 8.453 -32.217 1.00 93.06 265 ALA A CA 1
ATOM 2105 C C . ALA A 1 265 ? 14.319 8.913 -33.447 1.00 93.06 265 ALA A C 1
ATOM 2107 O O . ALA A 1 265 ? 13.992 9.924 -34.065 1.00 93.06 265 ALA A O 1
ATOM 2108 N N . VAL A 1 266 ? 15.341 8.153 -33.864 1.00 95.69 266 VAL A N 1
ATOM 2109 C CA . VAL A 1 266 ? 16.060 8.419 -35.124 1.00 95.69 266 VAL A CA 1
ATOM 2110 C C . VAL A 1 266 ? 15.140 8.292 -36.335 1.00 95.69 266 VAL A C 1
ATOM 2112 O O . VAL A 1 266 ? 15.212 9.127 -37.238 1.00 95.69 266 VAL A O 1
ATOM 2115 N N . ALA A 1 267 ? 14.303 7.253 -36.382 1.00 91.75 267 ALA A N 1
ATOM 2116 C CA . ALA A 1 267 ? 13.399 7.012 -37.505 1.00 91.75 267 ALA A CA 1
ATOM 2117 C C . ALA A 1 267 ? 12.342 8.122 -37.650 1.00 91.75 267 ALA A C 1
ATOM 2119 O O . ALA A 1 267 ? 11.978 8.484 -38.774 1.00 91.75 267 ALA A O 1
ATOM 2120 N N . GLU A 1 268 ? 11.897 8.680 -36.522 1.00 93.12 268 GLU A N 1
ATOM 2121 C CA . GLU A 1 268 ? 10.981 9.819 -36.455 1.00 93.12 268 GLU A CA 1
ATOM 2122 C C . GLU A 1 268 ? 11.674 11.137 -36.830 1.00 93.12 268 GLU A C 1
ATOM 2124 O O . GLU A 1 268 ? 11.188 11.861 -37.698 1.00 93.12 268 GLU A O 1
ATOM 2129 N N . ALA A 1 269 ? 12.835 11.435 -36.234 1.00 93.44 269 ALA A N 1
ATOM 2130 C CA . ALA A 1 269 ? 13.526 12.714 -36.409 1.00 93.44 269 ALA A CA 1
ATOM 2131 C C . ALA A 1 269 ? 14.282 12.843 -37.743 1.00 93.44 269 ALA A C 1
ATOM 2133 O O . ALA A 1 269 ? 14.486 13.958 -38.223 1.00 93.44 269 ALA A O 1
ATOM 2134 N N . ARG A 1 270 ? 14.730 11.722 -38.329 1.00 93.56 270 ARG A N 1
ATOM 2135 C CA . ARG A 1 270 ? 15.518 11.647 -39.580 1.00 93.56 270 ARG A CA 1
ATOM 2136 C C . ARG A 1 270 ? 16.647 12.696 -39.644 1.00 93.56 270 ARG A C 1
ATOM 2138 O O . ARG A 1 270 ? 16.680 13.522 -40.560 1.00 93.56 270 ARG A O 1
ATOM 2145 N N . PRO A 1 271 ? 17.573 12.695 -38.670 1.00 92.38 271 PRO A N 1
ATOM 2146 C CA . PRO A 1 271 ? 18.540 13.773 -38.494 1.00 92.38 271 PRO A CA 1
ATOM 2147 C C . PRO A 1 271 ? 19.572 13.831 -39.630 1.00 92.38 271 PRO A C 1
ATOM 2149 O O . PRO A 1 271 ? 20.075 12.804 -40.089 1.00 92.38 271 PRO A O 1
ATOM 2152 N N . LYS A 1 272 ? 19.962 15.051 -40.019 1.00 94.06 272 LYS A N 1
ATOM 2153 C CA . LYS A 1 272 ? 21.088 15.318 -40.927 1.00 94.06 272 LYS A CA 1
ATOM 2154 C C . LYS A 1 272 ? 21.965 16.422 -40.347 1.00 94.06 272 LYS A C 1
ATOM 2156 O O . LYS A 1 272 ? 21.572 17.585 -40.331 1.00 94.06 272 LYS A O 1
ATOM 2161 N N . PHE A 1 273 ? 23.150 16.055 -39.871 1.00 92.19 273 PHE A N 1
ATOM 2162 C CA . PHE A 1 273 ? 24.119 17.015 -39.352 1.00 92.19 273 PHE A CA 1
ATOM 2163 C C . PHE A 1 273 ? 25.034 17.516 -40.479 1.00 92.19 273 PHE A C 1
ATOM 2165 O O . PHE A 1 273 ? 25.373 16.749 -41.385 1.00 92.19 273 PHE A O 1
ATOM 2172 N N . PRO A 1 274 ? 25.449 18.794 -40.450 1.00 93.62 274 PRO A N 1
ATOM 2173 C CA . PRO A 1 274 ? 26.334 19.344 -41.469 1.00 93.62 274 PRO A CA 1
ATOM 2174 C C . PRO A 1 274 ? 27.677 18.607 -41.472 1.00 93.62 274 PRO A C 1
ATOM 2176 O O . PRO A 1 274 ? 28.256 18.352 -40.417 1.00 93.62 274 PRO A O 1
ATOM 2179 N N . GLY A 1 275 ? 28.158 18.260 -42.668 1.00 92.62 275 GLY A N 1
ATOM 2180 C CA . GLY A 1 275 ? 29.436 17.569 -42.858 1.00 92.62 275 GLY A CA 1
ATOM 2181 C C . GLY A 1 275 ? 29.439 16.073 -42.522 1.00 92.62 275 GLY A C 1
ATOM 2182 O O . GLY A 1 275 ? 30.498 15.465 -42.603 1.00 92.62 275 GLY A O 1
ATOM 2183 N N . LEU A 1 276 ? 28.292 15.475 -42.174 1.00 94.50 276 LEU A N 1
ATOM 2184 C CA . LEU A 1 276 ? 28.175 14.042 -41.888 1.00 94.50 276 LEU A CA 1
ATOM 2185 C C . LEU A 1 276 ? 27.279 13.338 -42.909 1.00 94.50 276 LEU A C 1
ATOM 2187 O O . LEU A 1 276 ? 26.278 13.888 -43.383 1.00 94.50 276 LEU A O 1
ATOM 2191 N N . SER A 1 277 ? 27.608 12.085 -43.215 1.00 94.88 277 SER A N 1
ATOM 2192 C CA . SER A 1 277 ? 26.723 11.200 -43.970 1.00 94.88 277 SER A CA 1
ATOM 2193 C C . SER A 1 277 ? 25.418 10.936 -43.196 1.00 94.88 277 SER A C 1
ATOM 2195 O O . SER A 1 277 ? 25.346 11.155 -41.979 1.00 94.88 277 SER A O 1
ATOM 2197 N N . PRO A 1 278 ? 24.355 10.446 -43.863 1.00 91.69 278 PRO A N 1
ATOM 2198 C CA . PRO A 1 278 ? 23.115 10.076 -43.181 1.00 91.69 278 PRO A CA 1
ATOM 2199 C C . PRO A 1 278 ? 23.326 9.038 -42.067 1.00 91.69 278 PRO A C 1
ATOM 2201 O O . PRO A 1 278 ? 22.734 9.161 -40.997 1.00 91.69 278 PRO A O 1
ATOM 2204 N N . LEU A 1 279 ? 24.210 8.056 -42.285 1.00 93.81 279 LEU A N 1
ATOM 2205 C CA . LEU A 1 279 ? 24.524 7.027 -41.290 1.00 93.81 279 LEU A CA 1
ATOM 2206 C C . LEU A 1 279 ? 25.249 7.618 -40.075 1.00 93.81 279 LEU A C 1
ATOM 2208 O O . LEU A 1 279 ? 24.856 7.366 -38.940 1.00 93.81 279 LEU A O 1
ATOM 2212 N N . GLU A 1 280 ? 26.271 8.443 -40.300 1.00 95.38 280 GLU A N 1
ATOM 2213 C CA . GLU A 1 280 ? 26.997 9.117 -39.215 1.00 95.38 280 GLU A CA 1
ATOM 2214 C C . GLU A 1 280 ? 26.091 10.076 -38.440 1.00 95.38 280 GLU A C 1
ATOM 2216 O O . GLU A 1 280 ? 26.182 10.173 -37.216 1.00 95.38 280 GLU A O 1
ATOM 2221 N N . SER A 1 281 ? 25.171 10.746 -39.138 1.00 94.56 281 SER A N 1
ATOM 2222 C CA . SER A 1 281 ? 24.180 11.617 -38.512 1.00 94.56 281 SER A CA 1
ATOM 2223 C C . SER A 1 281 ? 23.224 10.839 -37.606 1.00 94.56 281 SER A C 1
ATOM 2225 O O . SER A 1 281 ? 22.957 11.270 -36.483 1.00 94.56 281 SER A O 1
ATOM 2227 N N . ALA A 1 282 ? 22.756 9.673 -38.060 1.00 94.75 282 ALA A N 1
ATOM 2228 C CA . ALA A 1 282 ? 21.929 8.773 -37.266 1.00 94.75 282 ALA A CA 1
ATOM 2229 C C . ALA A 1 282 ? 22.681 8.246 -36.034 1.00 94.75 282 ALA A C 1
ATOM 2231 O O . ALA A 1 282 ? 22.164 8.336 -34.924 1.00 94.75 282 ALA A O 1
ATOM 2232 N N . LEU A 1 283 ? 23.921 7.770 -36.197 1.00 95.19 283 LEU A N 1
ATOM 2233 C CA . LEU A 1 283 ? 24.751 7.283 -35.086 1.00 95.19 283 LEU A CA 1
ATOM 2234 C C . LEU A 1 283 ? 25.005 8.373 -34.041 1.00 95.19 283 LEU A C 1
ATOM 2236 O O . LEU A 1 283 ? 24.846 8.134 -32.842 1.00 95.19 283 LEU A O 1
ATOM 2240 N N . LYS A 1 284 ? 25.341 9.588 -34.493 1.00 95.12 284 LYS A N 1
ATOM 2241 C CA . LYS A 1 284 ? 25.515 10.747 -33.613 1.00 95.12 284 LYS A CA 1
ATOM 2242 C C . LYS A 1 284 ? 24.235 11.041 -32.832 1.00 95.12 284 LYS A C 1
ATOM 2244 O O . LYS A 1 284 ? 24.305 11.288 -31.631 1.00 95.12 284 LYS A O 1
ATOM 2249 N N . TYR A 1 285 ? 23.075 10.976 -33.483 1.00 95.50 285 TYR A N 1
ATOM 2250 C CA . TYR A 1 285 ? 21.791 11.179 -32.817 1.00 95.50 285 TYR A CA 1
ATOM 2251 C C . TYR A 1 285 ? 21.488 10.088 -31.785 1.00 95.50 285 TYR A C 1
ATOM 2253 O O . TYR A 1 285 ? 21.120 10.430 -30.667 1.00 95.50 285 TYR A O 1
ATOM 2261 N N . VAL A 1 286 ? 21.685 8.799 -32.101 1.00 95.12 286 VAL A N 1
ATOM 2262 C CA . VAL A 1 286 ? 21.499 7.701 -31.128 1.00 95.12 286 VAL A CA 1
ATOM 2263 C C . VAL A 1 286 ? 22.360 7.931 -29.889 1.00 95.12 286 VAL A C 1
ATOM 2265 O O . VAL A 1 286 ? 21.859 7.849 -28.769 1.00 95.12 286 VAL A O 1
ATOM 2268 N N . ALA A 1 287 ? 23.643 8.254 -30.077 1.00 93.62 287 ALA A N 1
ATOM 2269 C CA . ALA A 1 287 ? 24.567 8.495 -28.972 1.00 93.62 287 ALA A CA 1
ATOM 2270 C C . ALA A 1 287 ? 24.112 9.670 -28.090 1.00 93.62 287 ALA A C 1
ATOM 2272 O O . ALA A 1 287 ? 24.085 9.551 -26.864 1.00 93.62 287 ALA A O 1
ATOM 2273 N N . LEU A 1 288 ? 23.701 10.783 -28.707 1.00 93.06 288 LEU A N 1
ATOM 2274 C CA . LEU A 1 288 ? 23.164 11.941 -27.990 1.00 93.06 288 LEU A CA 1
ATOM 2275 C C . LEU A 1 288 ? 21.853 11.610 -27.268 1.00 93.06 288 LEU A C 1
ATOM 2277 O O . LEU A 1 288 ? 21.694 11.979 -26.109 1.00 93.06 288 LEU A O 1
ATOM 2281 N N . HIS A 1 289 ? 20.949 10.871 -27.910 1.00 93.38 289 HIS A N 1
ATOM 2282 C CA . HIS A 1 289 ? 19.670 10.468 -27.332 1.00 93.38 289 HIS A CA 1
ATOM 2283 C C . HIS A 1 289 ? 19.865 9.581 -26.098 1.00 93.38 289 HIS A C 1
ATOM 2285 O O . HIS A 1 289 ? 19.228 9.810 -25.071 1.00 93.38 289 HIS A O 1
ATOM 2291 N N . LEU A 1 290 ? 20.757 8.587 -26.175 1.00 92.19 290 LEU A N 1
ATOM 2292 C CA . LEU A 1 290 ? 21.096 7.722 -25.042 1.00 92.19 290 LEU A CA 1
ATOM 2293 C C . LEU A 1 290 ? 21.742 8.508 -23.896 1.00 92.19 290 LEU A C 1
ATOM 2295 O O . LEU A 1 290 ? 21.443 8.231 -22.738 1.00 92.19 290 LEU A O 1
ATOM 2299 N N . LYS A 1 291 ? 22.598 9.491 -24.210 1.00 91.19 291 LYS A N 1
ATOM 2300 C CA . LYS A 1 291 ? 23.232 10.352 -23.204 1.00 91.19 291 LYS A CA 1
ATOM 2301 C C . LYS A 1 291 ? 22.220 11.267 -22.506 1.00 91.19 291 LYS A C 1
ATOM 2303 O O . LYS A 1 291 ? 22.292 11.399 -21.289 1.00 91.19 291 LYS A O 1
ATOM 2308 N N . ALA A 1 292 ? 21.308 11.873 -23.268 1.00 90.12 292 ALA A N 1
ATOM 2309 C CA . ALA A 1 292 ? 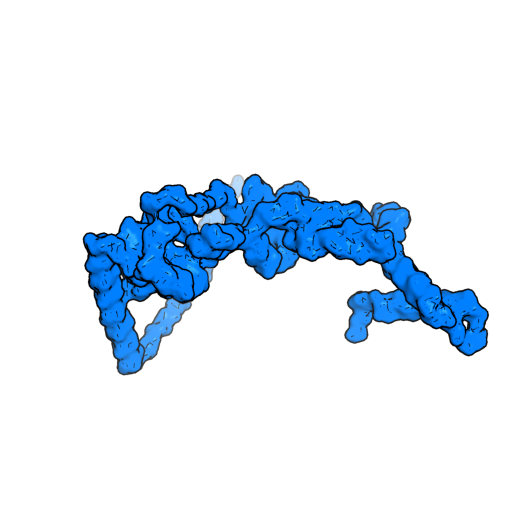20.301 12.811 -22.768 1.00 90.12 292 ALA A CA 1
ATOM 2310 C C . ALA A 1 292 ? 19.210 12.130 -21.926 1.00 90.12 292 ALA A C 1
ATOM 2312 O O . ALA A 1 292 ? 18.714 12.721 -20.978 1.00 90.12 292 ALA A O 1
ATOM 2313 N N . HIS A 1 293 ? 18.860 10.880 -22.242 1.00 86.94 293 HIS A N 1
ATOM 2314 C CA . HIS A 1 293 ? 17.855 10.099 -21.507 1.00 86.94 293 HIS A CA 1
ATOM 2315 C C . HIS A 1 293 ? 18.475 9.132 -20.490 1.00 86.94 293 HIS A C 1
ATOM 2317 O O . HIS A 1 293 ? 17.863 8.126 -20.122 1.00 86.94 293 HIS A O 1
ATOM 2323 N N . ASN A 1 294 ? 19.712 9.385 -20.059 1.00 84.56 294 ASN A N 1
ATOM 2324 C CA . ASN A 1 294 ? 20.302 8.628 -18.971 1.00 84.56 294 ASN A CA 1
ATOM 2325 C C . ASN A 1 294 ? 19.885 9.253 -17.635 1.00 84.56 294 ASN A C 1
ATOM 2327 O O . ASN A 1 294 ? 20.442 10.268 -17.246 1.00 84.56 294 ASN A O 1
ATOM 2331 N N . GLU A 1 295 ? 18.952 8.623 -16.922 1.00 76.12 295 GLU A N 1
ATOM 2332 C CA . GLU A 1 295 ? 18.480 9.076 -15.598 1.00 76.12 295 GLU A CA 1
ATOM 2333 C C . GLU A 1 295 ? 19.603 9.157 -14.543 1.00 76.12 295 GLU A C 1
AT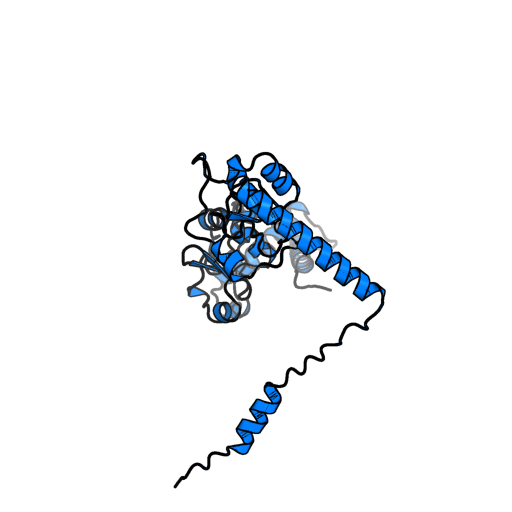OM 2335 O O . GLU A 1 295 ? 19.460 9.858 -13.550 1.00 76.12 295 GLU A O 1
ATOM 2340 N N . GLU A 1 296 ? 20.728 8.464 -14.762 1.00 72.19 296 GLU A N 1
ATOM 2341 C CA . GLU A 1 296 ? 21.916 8.524 -13.896 1.00 72.19 296 GLU A CA 1
ATOM 2342 C C . GLU A 1 296 ? 22.874 9.677 -14.261 1.00 72.19 296 GLU A C 1
ATOM 2344 O O . GLU A 1 296 ? 23.777 9.986 -13.489 1.00 72.19 296 GLU A O 1
ATOM 2349 N N . ASN A 1 297 ? 22.684 10.330 -15.416 1.00 64.62 297 ASN A N 1
ATOM 2350 C CA . ASN A 1 297 ? 23.305 11.623 -15.721 1.00 64.62 297 ASN A CA 1
ATOM 2351 C C . ASN A 1 297 ? 22.430 12.733 -15.127 1.00 64.62 297 ASN A C 1
ATOM 2353 O O . ASN A 1 297 ? 21.807 13.507 -15.851 1.00 64.62 297 ASN A O 1
ATOM 2357 N N . THR A 1 298 ? 22.352 12.798 -13.806 1.00 45.19 298 THR A N 1
ATOM 2358 C CA . THR A 1 298 ? 21.983 14.049 -13.139 1.00 45.19 298 THR A CA 1
ATOM 2359 C C . THR A 1 298 ? 23.176 14.996 -13.235 1.00 45.19 298 THR A C 1
ATOM 2361 O O . THR A 1 298 ? 24.248 14.674 -12.719 1.00 45.19 298 THR A O 1
ATOM 2364 N N . GLU A 1 299 ? 23.001 16.112 -13.950 1.00 42.25 299 GLU A N 1
ATOM 2365 C CA . GLU A 1 299 ? 23.762 17.343 -13.683 1.00 42.25 299 GLU A CA 1
ATOM 2366 C C . GLU A 1 299 ? 23.495 17.836 -12.256 1.00 42.25 299 GLU A C 1
ATOM 2368 O O . GLU A 1 299 ? 22.345 17.669 -11.780 1.00 42.25 299 GLU A O 1
#

Foldseek 3Di:
DDDPPDPVVVVVVVCVVVPPPPPPPPPPPPDVVVVVVVVVLVVVQVVLVVVVVVCLVVQAKGQPPSHPDDVVLVQVQADLLRQFAQVCCQPVNWTDRQVPVSVQWIDGNSHIHGHPDVVSSVVCNVPVVVDRCPVVSRDGDDPKAKDWDALVVLVVDDQVQAPPSQWALLQQQVQQQPQAPVSDRGTQTDHADSRGWMDTPNGIHGHNDVVSSNVCNTPVPSSVVRRDHGPPLRHDDDPVCLVVDDPVSNCSNPPVRLQVVLLVVCVVVQFDDPPDDSVVRSVVSSVVSSVVPDPVPDD

Secondary structure (DSSP, 8-state):
-------HHHHHHHHHHHS------------HHHHHHHHHHHHHHHHHHHHHHHHHHHT--EE-TT----HHHHHHTB-TTTTB-HHHHHHH----B-TT-GGGEEEETTEEEE-SSHHHHHHHHH-GGGTSSTTS---PPPSS--EEPPHHHHTT--GGGBGGGGB-HHHHHHTTT-B-TTS-B-PPP-BPPTTSEEEETTEEEE-SSHHHHHHHHH-HHHHHHH--PPPTTTS---GGGGGGS-HHHHIIIIIHHHHHHHHHHHHHH----TTS-HHHHHHHHHHHHHHHT-TT---

Nearest PDB structures (foldseek):
  8x7w-assembly1_D  TM=1.882E-01  e=7.969E+00  Escherichia coli K-12

Solvent-accessible surface area (backbone atoms only — not comparable to full-atom values): 17049 Å² total; per-residue (Å²): 141,79,87,80,76,78,66,62,71,60,60,55,54,54,49,61,70,72,68,65,79,75,73,76,75,72,70,74,77,89,39,73,66,58,54,51,53,52,51,51,50,52,54,50,25,52,52,37,44,51,50,35,57,51,22,54,76,70,56,36,65,30,64,46,38,67,42,96,65,62,66,66,59,62,62,73,29,36,30,93,52,52,44,27,16,55,64,48,36,64,76,72,58,31,51,43,77,20,73,85,40,47,78,43,21,36,32,41,75,76,27,34,44,24,30,82,48,70,69,58,46,57,51,39,66,74,48,50,64,76,73,65,48,82,74,69,79,51,72,75,72,69,94,64,67,64,42,76,47,55,65,78,61,26,72,70,59,54,65,86,68,24,44,75,80,24,24,15,37,55,51,12,37,77,27,40,80,36,64,44,98,83,73,48,65,43,23,53,50,46,63,26,33,66,79,40,30,34,37,46,86,94,39,36,40,19,20,63,44,71,67,45,46,58,53,39,57,24,43,48,66,62,28,66,76,54,36,53,84,44,61,82,64,58,43,70,74,69,77,86,53,57,84,81,49,57,70,68,59,47,40,57,51,70,42,42,64,59,51,52,51,28,54,51,51,43,69,72,64,62,51,75,45,90,97,46,54,64,66,56,19,40,52,52,47,36,55,49,46,53,58,73,70,32,86,85,66,68,130